Protein AF-A0A377G7Q2-F1 (afdb_monomer_lite)

Structure (mmCIF, N/CA/C/O backbone):
data_AF-A0A377G7Q2-F1
#
_entry.id   AF-A0A377G7Q2-F1
#
loop_
_atom_site.group_PDB
_atom_site.id
_atom_site.type_symbol
_atom_site.label_atom_id
_atom_site.label_alt_id
_atom_site.label_comp_id
_atom_site.label_asym_id
_atom_site.label_entity_id
_atom_site.label_seq_id
_atom_site.pdbx_PDB_ins_code
_atom_site.Cartn_x
_atom_site.Cartn_y
_atom_site.Cartn_z
_atom_site.occupancy
_atom_site.B_iso_or_equiv
_atom_site.auth_seq_id
_atom_site.auth_comp_id
_atom_site.auth_asym_id
_atom_site.auth_atom_id
_atom_site.pdbx_PDB_model_num
ATOM 1 N N . MET A 1 1 ? -7.266 4.140 -2.189 1.00 71.19 1 MET A N 1
ATOM 2 C CA . MET A 1 1 ? -6.128 3.669 -2.989 1.00 71.19 1 MET A CA 1
ATOM 3 C C . MET A 1 1 ? -4.996 4.645 -2.746 1.00 71.19 1 MET A C 1
ATOM 5 O O . MET A 1 1 ? -5.229 5.833 -2.943 1.00 71.19 1 MET A O 1
ATOM 9 N N . THR A 1 2 ? -3.873 4.194 -2.199 1.00 89.12 2 THR A N 1
ATOM 10 C CA . THR A 1 2 ? -2.750 5.077 -1.834 1.00 89.12 2 THR A CA 1
ATOM 11 C C . THR A 1 2 ? -1.844 5.342 -3.038 1.00 89.12 2 THR A C 1
ATOM 13 O O . THR A 1 2 ? -1.805 4.544 -3.978 1.00 89.12 2 THR A O 1
ATOM 16 N N . ARG A 1 3 ? -1.057 6.424 -3.016 1.00 93.50 3 ARG A N 1
ATOM 17 C CA . ARG A 1 3 ? -0.029 6.680 -4.051 1.00 93.50 3 ARG A CA 1
ATOM 18 C C . ARG A 1 3 ? 0.991 5.543 -4.170 1.00 93.50 3 ARG A C 1
ATOM 20 O O . ARG A 1 3 ? 1.483 5.281 -5.264 1.00 93.50 3 ARG A O 1
ATOM 27 N N . LEU A 1 4 ? 1.291 4.853 -3.066 1.00 95.56 4 LEU A N 1
ATOM 28 C CA . LEU A 1 4 ? 2.167 3.679 -3.066 1.00 95.56 4 LEU A CA 1
ATOM 29 C C . LEU A 1 4 ? 1.555 2.523 -3.868 1.00 95.56 4 LEU A C 1
ATOM 31 O O . LEU A 1 4 ? 2.227 1.943 -4.718 1.00 95.56 4 LEU A O 1
ATOM 35 N N . GLU A 1 5 ? 0.275 2.219 -3.640 1.00 94.81 5 GLU A N 1
ATOM 36 C CA . GLU A 1 5 ? -0.454 1.226 -4.436 1.00 94.81 5 GLU A CA 1
ATOM 37 C C . GLU A 1 5 ? -0.440 1.595 -5.920 1.00 94.81 5 GLU A C 1
ATOM 39 O O . GLU A 1 5 ? -0.176 0.746 -6.770 1.00 94.81 5 GLU A O 1
ATOM 44 N N . GLU A 1 6 ? -0.684 2.868 -6.244 1.00 95.25 6 GLU A N 1
ATOM 45 C CA . GLU A 1 6 ? -0.640 3.338 -7.627 1.00 95.25 6 GLU A CA 1
ATOM 46 C C . GLU A 1 6 ? 0.729 3.126 -8.275 1.00 95.25 6 GLU A C 1
ATOM 48 O O . GLU A 1 6 ? 0.767 2.622 -9.397 1.00 95.25 6 GLU A O 1
ATOM 53 N N . LEU A 1 7 ? 1.825 3.436 -7.573 1.00 97.19 7 LEU A N 1
ATOM 54 C CA . LEU A 1 7 ? 3.189 3.209 -8.054 1.00 97.19 7 LEU A CA 1
ATOM 55 C C . LEU A 1 7 ? 3.468 1.717 -8.296 1.00 97.19 7 LEU A C 1
ATOM 57 O O . LEU A 1 7 ? 3.998 1.359 -9.347 1.00 97.19 7 LEU A O 1
ATOM 61 N N . ILE A 1 8 ? 3.058 0.839 -7.374 1.00 97.69 8 ILE A N 1
ATOM 62 C CA . ILE A 1 8 ? 3.199 -0.621 -7.522 1.00 97.69 8 ILE A CA 1
ATOM 63 C C . ILE A 1 8 ? 2.466 -1.103 -8.778 1.00 97.69 8 ILE A C 1
ATOM 65 O O . ILE A 1 8 ? 3.040 -1.819 -9.603 1.00 97.69 8 ILE A O 1
ATOM 69 N N . TYR A 1 9 ? 1.211 -0.685 -8.963 1.00 97.62 9 TYR A N 1
ATOM 70 C CA . TYR A 1 9 ? 0.443 -1.069 -10.146 1.00 97.62 9 TYR A CA 1
ATOM 71 C C . TYR A 1 9 ? 1.028 -0.483 -11.429 1.00 97.62 9 TYR A C 1
ATOM 73 O O . TYR A 1 9 ? 1.026 -1.168 -12.448 1.00 97.62 9 TYR A O 1
ATOM 81 N N . SER A 1 10 ? 1.547 0.743 -11.397 1.00 97.38 10 SER A N 1
ATOM 82 C CA . SER A 1 10 ? 2.241 1.368 -12.524 1.00 97.38 10 SER A CA 1
ATOM 83 C C . SER A 1 10 ? 3.466 0.561 -12.957 1.00 97.38 10 SER A C 1
ATOM 85 O O . SER A 1 10 ? 3.588 0.221 -14.132 1.00 97.38 10 SER A O 1
ATOM 87 N N . LEU A 1 11 ? 4.326 0.157 -12.018 1.00 98.25 11 LEU A N 1
ATOM 88 C CA . LEU A 1 11 ? 5.500 -0.673 -12.312 1.00 98.25 11 LEU A CA 1
ATOM 89 C C . LEU A 1 11 ? 5.107 -2.057 -12.847 1.00 98.25 11 LEU A C 1
ATOM 91 O O . LEU A 1 11 ? 5.662 -2.522 -13.842 1.00 98.25 11 LEU A O 1
ATOM 95 N N . ALA A 1 12 ? 4.106 -2.701 -12.241 1.00 98.06 12 ALA A N 1
ATOM 96 C CA . ALA A 1 12 ? 3.597 -3.984 -12.724 1.00 98.06 12 ALA A CA 1
ATOM 97 C C . ALA A 1 12 ? 2.976 -3.867 -14.129 1.00 98.06 12 ALA A C 1
ATOM 99 O O . ALA A 1 12 ? 3.147 -4.758 -14.963 1.00 98.06 12 ALA A O 1
ATOM 100 N N . THR A 1 13 ? 2.321 -2.740 -14.429 1.00 97.88 13 THR A N 1
ATOM 101 C CA . THR A 1 13 ? 1.763 -2.448 -15.759 1.00 97.88 13 THR A CA 1
ATOM 102 C C . THR A 1 13 ? 2.861 -2.357 -16.816 1.00 97.88 13 THR A C 1
ATOM 104 O O . THR A 1 13 ? 2.652 -2.831 -17.931 1.00 97.88 13 THR A O 1
ATOM 107 N N . VAL A 1 14 ? 4.051 -1.842 -16.482 1.00 97.94 14 VAL A N 1
ATOM 108 C CA . VAL A 1 14 ? 5.202 -1.843 -17.404 1.00 97.94 14 VAL A CA 1
ATOM 109 C C . VAL A 1 14 ? 5.583 -3.269 -17.806 1.00 97.94 14 VAL A C 1
ATOM 111 O O . VAL A 1 14 ? 5.767 -3.524 -18.993 1.00 97.94 14 VAL A O 1
ATOM 114 N N . ILE A 1 15 ? 5.647 -4.213 -16.859 1.00 97.88 15 ILE A N 1
ATOM 115 C CA . ILE A 1 15 ? 5.960 -5.622 -17.159 1.00 97.88 15 ILE A CA 1
ATOM 116 C C . ILE A 1 15 ? 4.871 -6.242 -18.047 1.00 97.88 15 ILE A C 1
ATOM 118 O O . ILE A 1 15 ? 5.194 -6.868 -19.057 1.00 97.88 15 ILE A O 1
ATOM 122 N N . VAL A 1 16 ? 3.592 -6.028 -17.714 1.00 97.25 16 VAL A N 1
ATOM 123 C CA . VAL A 1 16 ? 2.443 -6.545 -18.483 1.00 97.25 16 VAL A CA 1
ATOM 124 C C . VAL A 1 16 ? 2.437 -6.002 -19.914 1.00 97.25 16 VAL A C 1
ATOM 126 O O . VAL A 1 16 ? 2.409 -6.774 -20.871 1.00 97.25 16 VAL A O 1
ATOM 129 N N . ARG A 1 17 ? 2.531 -4.678 -20.084 1.00 95.44 17 ARG A N 1
ATOM 130 C CA . ARG A 1 17 ? 2.536 -4.044 -21.410 1.00 95.44 17 ARG A CA 1
ATOM 131 C C . ARG A 1 17 ? 3.775 -4.416 -22.215 1.00 95.44 17 ARG A C 1
ATOM 133 O O . ARG A 1 17 ? 3.683 -4.578 -23.429 1.00 95.44 17 ARG A O 1
ATOM 140 N N . TYR A 1 18 ? 4.929 -4.563 -21.562 1.00 95.31 18 TYR A N 1
ATOM 141 C CA . TYR A 1 18 ? 6.133 -5.021 -22.244 1.00 95.31 18 TYR A CA 1
ATOM 142 C C . TYR A 1 18 ? 5.960 -6.452 -22.756 1.00 95.31 18 TYR A C 1
ATOM 144 O O . TYR A 1 18 ? 6.294 -6.707 -23.910 1.00 95.31 18 TYR A O 1
ATOM 152 N N . HIS A 1 19 ? 5.403 -7.350 -21.935 1.00 95.12 19 HIS A N 1
ATOM 153 C CA . HIS A 1 19 ? 5.083 -8.724 -22.322 1.00 95.12 19 HIS A CA 1
ATOM 154 C C . HIS A 1 19 ? 4.154 -8.776 -23.542 1.00 95.12 19 HIS A C 1
ATOM 156 O O . HIS A 1 19 ? 4.493 -9.422 -24.531 1.00 95.12 19 HIS A O 1
ATOM 162 N N . ASP A 1 20 ? 3.040 -8.042 -23.516 1.00 93.56 20 ASP A N 1
ATOM 163 C CA . ASP A 1 20 ? 2.040 -8.067 -24.596 1.00 93.56 20 ASP A CA 1
ATOM 164 C C . ASP A 1 20 ? 2.523 -7.401 -25.898 1.00 93.56 20 ASP A C 1
ATOM 166 O O . ASP A 1 20 ? 1.988 -7.667 -26.980 1.00 93.56 20 ASP A O 1
ATOM 170 N N . ALA A 1 21 ? 3.560 -6.561 -25.813 1.00 90.94 21 ALA A N 1
ATOM 171 C CA . ALA A 1 21 ? 4.243 -5.990 -26.969 1.00 90.94 21 ALA A CA 1
ATOM 172 C C . ALA A 1 21 ? 5.244 -6.959 -27.631 1.00 90.94 21 ALA A C 1
ATOM 174 O O . ALA A 1 21 ? 5.639 -6.724 -28.775 1.00 90.94 21 ALA A O 1
ATOM 175 N N . GLN A 1 22 ? 5.669 -8.026 -26.942 1.00 89.75 22 GLN A N 1
ATOM 176 C CA . GLN A 1 22 ? 6.534 -9.055 -27.524 1.00 89.75 22 GLN A CA 1
ATOM 177 C C . GLN A 1 22 ? 5.724 -10.096 -28.309 1.00 89.75 22 GLN A C 1
ATOM 179 O O . GLN A 1 22 ? 4.504 -10.211 -28.184 1.00 89.75 22 GLN A O 1
ATOM 184 N N . ARG A 1 23 ? 6.416 -10.893 -29.131 1.00 83.88 23 ARG A N 1
ATOM 185 C CA . ARG A 1 23 ? 5.825 -12.012 -29.884 1.00 83.88 23 ARG A CA 1
ATOM 186 C C . ARG A 1 23 ? 5.616 -13.238 -28.987 1.00 83.88 23 ARG A C 1
ATOM 188 O O . ARG A 1 23 ? 6.181 -14.296 -29.231 1.00 83.88 23 ARG A O 1
ATOM 195 N N . VAL A 1 24 ? 4.822 -13.079 -27.934 1.00 84.56 24 VAL A N 1
ATOM 196 C CA . VAL A 1 24 ? 4.477 -14.160 -27.002 1.00 84.56 24 VAL A CA 1
ATOM 197 C C . VAL A 1 24 ? 3.251 -14.944 -27.490 1.00 84.56 24 VAL A C 1
ATOM 199 O O . VAL A 1 24 ? 2.350 -14.344 -28.081 1.00 84.56 24 VAL A O 1
ATOM 202 N N . PRO A 1 25 ? 3.160 -16.266 -27.230 1.00 78.62 25 PRO A N 1
ATOM 203 C CA . PRO A 1 25 ? 2.061 -17.100 -27.731 1.00 78.62 25 PRO A CA 1
ATOM 204 C C . PRO A 1 25 ? 0.679 -16.692 -27.209 1.00 78.62 25 PRO A C 1
ATOM 206 O O . PRO A 1 25 ? -0.324 -16.881 -27.890 1.00 78.62 25 PRO A O 1
ATOM 209 N N . ARG A 1 26 ? 0.616 -16.152 -25.985 1.00 87.31 26 ARG A N 1
ATOM 210 C CA . ARG A 1 26 ? -0.630 -15.756 -25.326 1.00 87.31 26 ARG A CA 1
ATOM 211 C C . ARG A 1 26 ? -0.450 -14.416 -24.629 1.00 87.31 26 ARG A C 1
ATOM 213 O O . ARG A 1 26 ? 0.139 -14.357 -23.553 1.00 87.31 26 ARG A O 1
ATOM 220 N N . LYS A 1 27 ? -0.982 -13.358 -25.236 1.00 90.69 27 LYS A N 1
ATOM 221 C CA . LYS A 1 27 ? -1.063 -12.033 -24.613 1.00 90.69 27 LYS A CA 1
ATOM 222 C C . LYS A 1 27 ? -2.057 -12.044 -23.453 1.00 90.69 27 LYS A C 1
ATOM 224 O O . LYS A 1 27 ? -3.018 -12.817 -23.457 1.00 90.69 27 LYS A O 1
ATOM 229 N N . LEU A 1 28 ? -1.814 -11.198 -22.459 1.00 91.56 28 LEU A N 1
ATOM 230 C CA . LEU A 1 28 ? -2.742 -10.966 -21.351 1.00 91.56 28 LEU A CA 1
ATOM 231 C C . LEU A 1 28 ? -3.891 -10.068 -21.802 1.00 91.56 28 LEU A C 1
ATOM 233 O O . LEU A 1 28 ? -5.046 -10.335 -21.470 1.00 91.56 28 LEU A O 1
ATOM 237 N N . VAL A 1 29 ? -3.568 -9.034 -22.577 1.00 92.12 29 VAL A N 1
ATOM 238 C CA . VAL A 1 29 ? -4.525 -8.102 -23.157 1.00 92.12 29 VAL A CA 1
ATOM 239 C C . VAL A 1 29 ? -4.334 -8.065 -24.669 1.00 92.12 29 VAL A C 1
ATOM 241 O O . VAL A 1 29 ? -3.276 -7.691 -25.170 1.00 92.12 29 VAL A O 1
ATOM 244 N N . ASP A 1 30 ? -5.383 -8.443 -25.395 1.00 87.31 30 ASP A N 1
ATOM 245 C CA . ASP A 1 30 ? -5.452 -8.306 -26.848 1.00 87.31 30 ASP A CA 1
ATOM 246 C C . ASP A 1 30 ? -6.457 -7.199 -27.178 1.00 87.31 30 ASP A C 1
ATOM 248 O O . ASP A 1 30 ? -7.671 -7.405 -27.165 1.00 87.31 30 ASP A O 1
ATOM 252 N N . GLU A 1 31 ? -5.947 -5.978 -27.329 1.00 90.00 31 GLU A N 1
ATOM 253 C CA . GLU A 1 31 ? -6.739 -4.787 -27.626 1.00 90.00 31 GLU A CA 1
ATOM 254 C C . GLU A 1 31 ? -5.963 -3.863 -28.567 1.00 90.00 31 GLU A C 1
ATOM 256 O O . GLU A 1 31 ? -4.757 -3.666 -28.400 1.00 90.00 31 GLU A O 1
ATOM 261 N N . ASN A 1 32 ? -6.665 -3.286 -29.543 1.00 86.38 32 ASN A N 1
ATOM 262 C CA . ASN A 1 32 ? -6.064 -2.434 -30.570 1.00 86.38 32 ASN A CA 1
ATOM 263 C C . ASN A 1 32 ? -6.188 -0.941 -30.241 1.00 86.38 32 ASN A C 1
ATOM 265 O O . ASN A 1 32 ? -5.341 -0.154 -30.667 1.00 86.38 32 ASN A O 1
ATOM 269 N N . ASP A 1 33 ? -7.220 -0.537 -29.492 1.00 90.75 33 ASP A N 1
ATOM 270 C CA . ASP A 1 33 ? -7.360 0.850 -29.044 1.00 90.75 33 ASP A CA 1
ATOM 271 C C . ASP A 1 33 ? -6.322 1.154 -27.945 1.00 90.75 33 ASP A C 1
ATOM 273 O O . ASP A 1 33 ? -6.359 0.528 -26.882 1.00 90.75 33 ASP A O 1
ATOM 277 N N . PRO A 1 34 ? -5.408 2.126 -28.144 1.00 86.75 34 PRO A N 1
ATO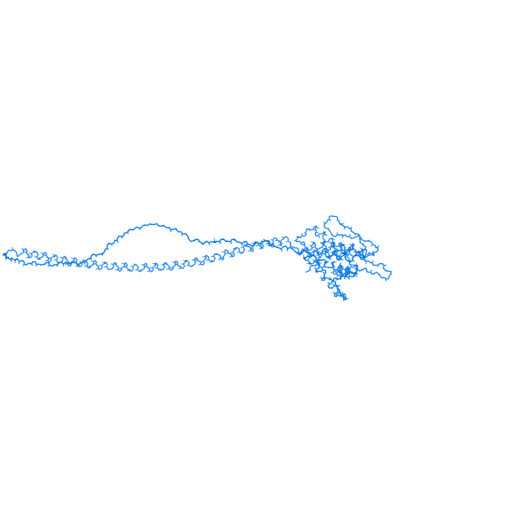M 278 C CA . PRO A 1 34 ? -4.355 2.436 -27.180 1.00 86.75 34 PRO A CA 1
ATOM 279 C C . PRO A 1 34 ? -4.887 2.894 -25.816 1.00 86.75 34 PRO A C 1
ATOM 281 O O . PRO A 1 34 ? -4.226 2.664 -24.801 1.00 86.75 34 PRO A O 1
ATOM 284 N N . THR A 1 35 ? -6.058 3.532 -25.762 1.00 88.88 35 THR A N 1
ATOM 285 C CA . THR A 1 35 ? -6.651 4.010 -24.504 1.00 88.88 35 THR A CA 1
ATOM 286 C C . THR A 1 35 ? -7.186 2.836 -23.695 1.00 88.88 35 THR A C 1
ATOM 288 O O . THR A 1 35 ? -6.837 2.670 -22.524 1.00 88.88 35 THR A O 1
ATOM 291 N N . VAL A 1 36 ? -7.964 1.972 -24.348 1.00 91.69 36 VAL A N 1
ATOM 292 C CA . VAL A 1 36 ? -8.552 0.776 -23.729 1.00 91.69 36 VAL A CA 1
ATOM 293 C C . VAL A 1 36 ? -7.461 -0.235 -23.370 1.00 91.69 36 VAL A C 1
ATOM 295 O O . VAL A 1 36 ? -7.512 -0.853 -22.308 1.00 91.69 36 VAL A O 1
ATOM 298 N N . LEU A 1 37 ? -6.425 -0.360 -24.204 1.00 90.62 37 LEU A N 1
ATOM 299 C CA . LEU A 1 37 ? -5.260 -1.198 -23.936 1.00 90.62 37 LEU A CA 1
ATOM 300 C C . LEU A 1 37 ? -4.558 -0.775 -22.641 1.00 90.62 37 LEU A C 1
ATOM 302 O O . LEU A 1 37 ? -4.235 -1.638 -21.822 1.00 90.62 37 LEU A O 1
ATOM 306 N N . LYS A 1 38 ? -4.336 0.531 -22.430 1.00 90.69 38 LYS A N 1
ATOM 307 C CA . LYS A 1 38 ? -3.727 1.055 -21.194 1.00 90.69 38 LYS A CA 1
ATOM 308 C C . LYS A 1 38 ? -4.564 0.692 -19.968 1.00 90.69 38 LYS A C 1
ATOM 310 O O . LYS A 1 38 ? -4.026 0.187 -18.983 1.00 90.69 38 LYS A O 1
ATOM 315 N N . GLU A 1 39 ? -5.876 0.893 -20.041 1.00 93.19 39 GLU A N 1
ATOM 316 C CA . GLU A 1 39 ? -6.791 0.587 -18.940 1.00 93.19 39 GLU A CA 1
ATOM 317 C C . GLU A 1 39 ? -6.824 -0.915 -18.616 1.00 93.19 39 GLU A C 1
ATOM 319 O O . GLU A 1 39 ? -6.531 -1.302 -17.483 1.00 93.19 39 GLU A O 1
ATOM 324 N N . LYS A 1 40 ? -7.042 -1.774 -19.620 1.00 95.38 40 LYS A N 1
ATOM 325 C CA . LYS A 1 40 ? -7.058 -3.239 -19.460 1.00 95.38 40 LYS A CA 1
ATOM 326 C C . LYS A 1 40 ? -5.717 -3.805 -18.987 1.00 95.38 40 LYS A C 1
ATOM 328 O O . LYS A 1 40 ? -5.687 -4.746 -18.189 1.00 95.38 40 LYS A O 1
ATOM 333 N N . SER A 1 41 ? -4.598 -3.238 -19.444 1.00 95.50 41 SER A N 1
ATOM 334 C CA . SER A 1 41 ? -3.259 -3.639 -18.981 1.00 95.50 41 SER A CA 1
ATOM 335 C C . SER A 1 41 ? -3.079 -3.327 -17.502 1.00 95.50 41 SER A C 1
ATOM 337 O O . SER A 1 41 ? -2.579 -4.160 -16.744 1.00 95.50 41 SER A O 1
ATOM 339 N N . ARG A 1 42 ? -3.553 -2.155 -17.068 1.00 95.12 42 ARG A N 1
ATOM 340 C CA . ARG A 1 42 ? -3.514 -1.752 -15.663 1.00 95.12 42 ARG A CA 1
ATOM 341 C C . ARG A 1 42 ? -4.437 -2.604 -14.800 1.00 95.12 42 ARG A C 1
ATOM 343 O O . ARG A 1 42 ? -4.048 -2.996 -13.704 1.00 95.12 42 ARG A O 1
ATOM 350 N N . GLU A 1 43 ? -5.635 -2.930 -15.275 1.00 96.00 43 GLU A N 1
ATOM 351 C CA . GLU A 1 43 ? -6.524 -3.875 -14.590 1.00 96.00 43 GLU A CA 1
ATOM 352 C C . GLU A 1 43 ? -5.886 -5.256 -14.445 1.00 96.00 43 GLU A C 1
ATOM 354 O O . GLU A 1 43 ? -5.965 -5.863 -13.379 1.00 96.00 43 GLU A O 1
ATOM 359 N N . SER A 1 44 ? -5.208 -5.734 -15.488 1.00 96.25 44 SER A N 1
ATOM 360 C CA . SER A 1 44 ? -4.480 -7.003 -15.451 1.00 96.25 44 SER A CA 1
ATOM 361 C C . SER A 1 44 ? -3.339 -6.963 -14.433 1.00 96.25 44 SER A C 1
ATOM 363 O O . SER A 1 44 ? -3.203 -7.886 -13.633 1.00 96.25 44 SER A O 1
ATOM 365 N N . ALA A 1 45 ? -2.579 -5.865 -14.378 1.00 96.75 45 ALA A N 1
ATOM 366 C CA . ALA A 1 45 ? -1.553 -5.658 -13.360 1.00 96.75 45 ALA A CA 1
ATOM 367 C C . ALA A 1 45 ? -2.140 -5.636 -11.938 1.00 96.75 45 ALA A C 1
ATOM 369 O O . ALA A 1 45 ? -1.604 -6.292 -11.047 1.00 96.75 45 ALA A O 1
ATOM 370 N N . LYS A 1 46 ? -3.276 -4.955 -11.721 1.00 96.50 46 LYS A N 1
ATOM 371 C CA . LYS A 1 46 ? -3.988 -4.972 -10.430 1.00 96.50 46 LYS A CA 1
ATOM 372 C C . LYS A 1 46 ? -4.399 -6.387 -10.036 1.00 96.50 46 LYS A C 1
ATOM 374 O O . LYS A 1 46 ? -4.117 -6.792 -8.913 1.00 96.50 46 LYS A O 1
ATOM 379 N N . LYS A 1 47 ? -5.001 -7.143 -10.962 1.00 96.12 47 LYS A N 1
ATOM 380 C CA . LYS A 1 47 ? -5.406 -8.540 -10.738 1.00 96.12 47 LYS A CA 1
ATOM 381 C C . LYS A 1 47 ? -4.219 -9.417 -10.352 1.00 96.12 47 LYS A C 1
ATOM 383 O O . LYS A 1 47 ? -4.360 -10.221 -9.446 1.00 96.12 47 LYS A O 1
ATOM 388 N N . ILE A 1 48 ? -3.059 -9.244 -10.992 1.00 96.50 48 ILE A N 1
ATOM 389 C CA . ILE A 1 48 ? -1.841 -9.998 -10.653 1.00 96.50 48 ILE A CA 1
ATOM 390 C C . ILE A 1 48 ? -1.351 -9.650 -9.242 1.00 96.50 48 ILE A C 1
ATOM 392 O O . ILE A 1 48 ? -1.082 -10.552 -8.459 1.00 96.50 48 ILE A O 1
ATOM 396 N N . ILE A 1 49 ? -1.256 -8.362 -8.902 1.00 96.62 49 ILE A N 1
ATOM 397 C CA . ILE A 1 49 ? -0.737 -7.910 -7.600 1.00 96.62 49 ILE A CA 1
ATOM 398 C C . ILE A 1 49 ? -1.686 -8.247 -6.436 1.00 96.62 49 ILE A C 1
ATOM 400 O O . ILE A 1 49 ? -1.226 -8.466 -5.319 1.00 96.62 49 ILE A O 1
ATOM 404 N N . GLN A 1 50 ? -3.000 -8.253 -6.673 1.00 93.94 50 GLN A N 1
ATOM 405 C CA . GLN A 1 50 ? -4.021 -8.539 -5.655 1.00 93.94 50 GLN A CA 1
ATOM 406 C C . GLN A 1 50 ? -4.370 -10.032 -5.539 1.00 93.94 50 GLN A C 1
ATOM 408 O O . GLN A 1 50 ? -5.170 -10.393 -4.679 1.00 93.94 50 GLN A O 1
ATOM 413 N N . ASN A 1 51 ? -3.817 -10.894 -6.399 1.00 92.25 51 ASN A N 1
ATOM 414 C CA . ASN A 1 51 ? -4.131 -12.319 -6.393 1.00 92.25 51 ASN A CA 1
ATOM 415 C C . ASN A 1 51 ? -3.640 -12.987 -5.096 1.00 92.25 51 ASN A C 1
ATOM 417 O O . ASN A 1 51 ? -2.481 -12.839 -4.715 1.00 92.25 51 ASN A O 1
ATOM 421 N N . THR A 1 52 ? -4.528 -13.729 -4.433 1.00 87.00 52 THR A N 1
ATOM 422 C CA . THR A 1 52 ? -4.237 -14.489 -3.208 1.00 87.00 52 THR A CA 1
ATOM 423 C C . THR A 1 52 ? -3.870 -15.951 -3.463 1.00 87.00 52 THR A C 1
ATOM 425 O O . THR A 1 52 ? -3.301 -16.588 -2.585 1.00 87.00 52 THR A O 1
ATOM 428 N N . GLU A 1 53 ? -4.212 -16.502 -4.630 1.00 85.94 53 GLU A N 1
ATOM 429 C CA . GLU A 1 53 ? -3.959 -17.904 -4.994 1.00 85.94 53 GLU A CA 1
ATOM 430 C C . GLU A 1 53 ? -2.543 -18.107 -5.540 1.00 85.94 53 GLU A C 1
ATOM 432 O O . GLU A 1 53 ? -1.868 -19.077 -5.202 1.00 85.94 53 GLU A O 1
ATOM 437 N N . VAL A 1 54 ? -2.088 -17.181 -6.386 1.00 86.69 54 VAL A N 1
ATOM 438 C CA . VAL A 1 54 ? -0.752 -17.208 -6.990 1.00 86.69 54 VAL A CA 1
ATOM 439 C C . VAL A 1 54 ? -0.003 -15.960 -6.565 1.00 86.69 54 VAL A C 1
ATOM 441 O O . VAL A 1 54 ? -0.4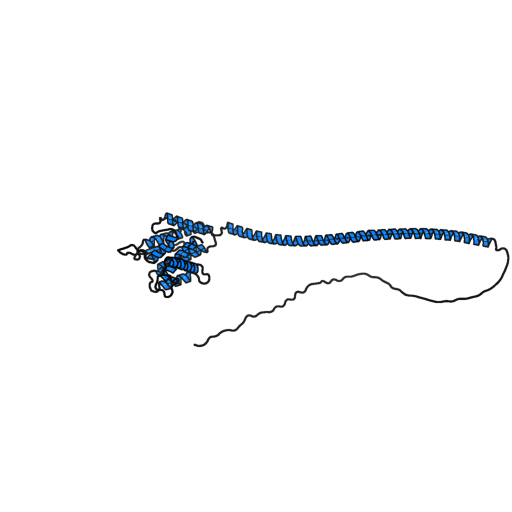58 -14.848 -6.834 1.00 86.69 54 VAL A O 1
ATOM 444 N N . ASN A 1 55 ? 1.171 -16.143 -5.957 1.00 92.06 55 ASN A N 1
ATOM 445 C CA . ASN A 1 55 ? 2.007 -15.015 -5.569 1.00 92.06 55 ASN A CA 1
ATOM 446 C C . ASN A 1 55 ? 2.376 -14.172 -6.798 1.00 92.06 55 ASN A C 1
ATOM 448 O O . ASN A 1 55 ? 2.792 -14.686 -7.846 1.00 92.06 55 ASN A O 1
ATOM 452 N N . PHE A 1 56 ? 2.226 -12.856 -6.662 1.00 95.56 56 PHE A N 1
ATOM 453 C CA . PHE A 1 56 ? 2.444 -11.917 -7.758 1.00 95.56 56 PHE A CA 1
ATOM 454 C C . PHE A 1 56 ? 3.873 -11.985 -8.317 1.00 95.56 56 PHE A C 1
ATOM 456 O O . PHE A 1 56 ? 4.071 -11.775 -9.512 1.00 95.56 56 PHE A O 1
ATOM 463 N N . ASP A 1 57 ? 4.867 -12.283 -7.477 1.00 95.88 57 ASP A N 1
ATOM 464 C CA . ASP A 1 57 ? 6.278 -12.347 -7.847 1.00 95.88 57 ASP A CA 1
ATOM 465 C C . ASP A 1 57 ? 6.548 -13.514 -8.803 1.00 95.88 57 ASP A C 1
ATOM 467 O O . ASP A 1 57 ? 7.189 -13.327 -9.840 1.00 95.88 57 ASP A O 1
ATOM 471 N N . ILE A 1 58 ? 5.976 -14.688 -8.513 1.00 96.38 58 ILE A N 1
ATOM 472 C CA . ILE A 1 58 ? 6.007 -15.866 -9.384 1.00 96.38 58 ILE A CA 1
ATOM 473 C C . ILE A 1 58 ? 5.352 -15.513 -10.715 1.00 96.38 58 ILE A C 1
ATOM 475 O O . ILE A 1 58 ? 5.961 -15.693 -11.772 1.00 96.38 58 ILE A O 1
ATOM 479 N N . ARG A 1 59 ? 4.146 -14.935 -10.672 1.00 96.56 59 ARG A N 1
ATOM 480 C CA . ARG A 1 59 ? 3.398 -14.628 -11.891 1.00 96.56 59 ARG A CA 1
ATOM 481 C C . ARG A 1 59 ? 4.116 -13.610 -12.775 1.00 96.56 59 ARG A C 1
ATOM 483 O O . ARG A 1 59 ? 4.214 -13.811 -13.981 1.00 96.56 59 ARG A O 1
ATOM 490 N N . LEU A 1 60 ? 4.638 -12.525 -12.207 1.00 97.44 60 LEU A N 1
ATOM 491 C CA . LEU A 1 60 ? 5.400 -11.530 -12.966 1.00 97.44 60 LEU A CA 1
ATOM 492 C C . LEU A 1 60 ? 6.714 -12.115 -13.498 1.00 97.44 60 LEU A C 1
ATOM 494 O O . LEU A 1 60 ? 7.087 -11.828 -14.634 1.00 97.44 60 LEU A O 1
ATOM 498 N N . LYS A 1 61 ? 7.390 -12.980 -12.734 1.00 97.19 61 LYS A N 1
ATOM 499 C CA . LYS A 1 61 ? 8.601 -13.677 -13.184 1.00 97.19 61 LYS A CA 1
ATOM 500 C C . LYS A 1 61 ? 8.334 -14.576 -14.391 1.00 97.19 61 LYS A C 1
ATOM 502 O O . LYS A 1 61 ? 9.135 -14.570 -15.323 1.00 97.19 61 LYS A O 1
ATOM 507 N N . GLU A 1 62 ? 7.217 -15.301 -14.412 1.00 95.62 62 GLU A N 1
ATOM 508 C CA . GLU A 1 62 ? 6.793 -16.089 -15.579 1.00 95.62 62 GLU A CA 1
ATOM 509 C C . GLU A 1 62 ? 6.612 -15.212 -16.820 1.00 95.62 62 GLU A C 1
ATOM 511 O O . GLU A 1 62 ? 7.112 -15.560 -17.888 1.00 95.62 62 GLU A O 1
ATOM 516 N N . LEU A 1 63 ? 5.952 -14.054 -16.679 1.00 95.94 63 LEU A N 1
ATOM 517 C CA . LEU A 1 63 ? 5.772 -13.114 -17.790 1.00 95.94 63 LEU A CA 1
ATOM 518 C C . LEU A 1 63 ? 7.112 -12.603 -18.315 1.00 95.94 63 LEU A C 1
ATOM 520 O O . LEU A 1 63 ? 7.313 -12.554 -19.525 1.00 95.94 63 LEU A O 1
ATOM 524 N N . ILE A 1 64 ? 8.041 -12.265 -17.417 1.00 96.50 64 ILE A N 1
ATOM 525 C CA . ILE A 1 64 ? 9.390 -11.825 -17.793 1.00 96.50 64 ILE A CA 1
ATOM 526 C C . ILE A 1 64 ? 10.116 -12.928 -18.561 1.00 96.50 64 ILE A C 1
ATOM 528 O O . ILE A 1 64 ? 10.713 -12.657 -19.600 1.00 96.50 64 ILE A O 1
ATOM 532 N N . VAL A 1 65 ? 10.070 -14.172 -18.077 1.00 95.12 65 VAL A N 1
ATOM 533 C CA . VAL A 1 65 ? 10.703 -15.311 -18.758 1.00 95.12 65 VAL A CA 1
ATOM 534 C C . VAL A 1 65 ? 10.084 -15.530 -20.137 1.00 95.12 65 VAL A C 1
ATOM 536 O O . VAL A 1 65 ? 10.823 -15.665 -21.108 1.00 95.12 65 VAL A O 1
ATOM 539 N N . ALA A 1 66 ? 8.754 -15.496 -20.245 1.00 93.44 66 ALA A N 1
ATOM 540 C CA . ALA A 1 66 ? 8.051 -15.687 -21.509 1.00 93.44 66 ALA A CA 1
ATOM 541 C C . ALA A 1 66 ? 8.382 -14.596 -22.540 1.00 93.44 66 ALA A C 1
ATOM 543 O O . ALA A 1 66 ? 8.640 -14.909 -23.699 1.00 93.44 66 ALA A O 1
ATOM 544 N N . CYS A 1 67 ? 8.422 -13.323 -22.135 1.00 92.88 67 CYS A N 1
ATOM 545 C CA . CYS A 1 67 ? 8.671 -12.218 -23.064 1.00 92.88 67 CYS A CA 1
ATOM 546 C C . CYS A 1 67 ? 10.156 -11.987 -23.385 1.00 92.88 67 CYS A C 1
ATOM 548 O O . CYS A 1 67 ? 10.464 -11.243 -24.311 1.00 92.88 67 CYS A O 1
ATOM 550 N N . THR A 1 68 ? 11.074 -12.630 -22.657 1.00 93.69 68 THR A N 1
ATOM 551 C CA . THR A 1 68 ? 12.528 -12.531 -22.891 1.00 93.69 68 THR A CA 1
ATOM 552 C C . THR A 1 68 ? 13.158 -13.832 -23.386 1.00 93.69 68 THR A C 1
ATOM 554 O O . THR A 1 68 ? 14.382 -13.913 -23.473 1.00 93.69 68 THR A O 1
ATOM 557 N N . ALA A 1 69 ? 12.346 -14.833 -23.746 1.00 89.19 69 ALA A N 1
ATOM 558 C CA . ALA A 1 69 ? 12.819 -16.127 -24.239 1.00 89.19 69 ALA A CA 1
ATOM 559 C C . ALA A 1 69 ? 13.718 -15.984 -25.482 1.00 89.19 69 ALA A C 1
ATOM 561 O O . ALA A 1 69 ? 14.810 -16.545 -25.513 1.00 89.19 69 ALA A O 1
ATOM 562 N N . ASP A 1 70 ? 13.296 -15.157 -26.443 1.00 85.06 70 ASP A N 1
ATOM 563 C CA . ASP A 1 70 ? 14.020 -14.922 -27.701 1.00 85.06 70 ASP A CA 1
ATOM 564 C C . ASP A 1 70 ? 14.879 -13.640 -27.683 1.00 85.06 70 ASP A C 1
ATOM 566 O O . ASP A 1 70 ? 15.608 -13.357 -28.634 1.00 85.06 70 ASP A O 1
ATOM 570 N N . TYR A 1 71 ? 14.791 -12.835 -26.615 1.00 82.19 71 TYR A N 1
ATOM 571 C CA . TYR A 1 71 ? 15.498 -11.556 -26.485 1.00 82.19 71 TYR A CA 1
ATOM 572 C C . TYR A 1 71 ? 15.860 -11.254 -25.023 1.00 82.19 71 TYR A C 1
ATOM 574 O O . TYR A 1 71 ? 15.064 -10.709 -24.253 1.00 82.19 71 TYR A O 1
ATOM 582 N N . ALA A 1 72 ? 17.088 -11.607 -24.634 1.00 87.56 72 ALA A N 1
ATOM 583 C CA . ALA A 1 72 ? 17.530 -11.573 -23.240 1.00 87.56 72 ALA A CA 1
ATOM 584 C C . ALA A 1 72 ? 17.946 -10.178 -22.729 1.00 87.56 72 ALA A C 1
ATOM 586 O O . ALA A 1 72 ? 17.927 -9.955 -21.518 1.00 87.56 72 ALA A O 1
ATOM 587 N N . ASP A 1 73 ? 18.281 -9.225 -23.606 1.00 86.88 73 ASP A N 1
ATOM 588 C CA . ASP A 1 73 ? 18.894 -7.939 -23.218 1.00 86.88 73 ASP A CA 1
ATOM 589 C C . ASP A 1 73 ? 18.039 -7.103 -22.253 1.00 86.88 73 ASP A C 1
ATOM 591 O O . ASP A 1 73 ? 18.560 -6.303 -21.476 1.00 86.88 73 ASP A O 1
ATOM 595 N N . ARG A 1 74 ? 16.709 -7.257 -22.293 1.00 92.06 74 ARG A N 1
ATOM 596 C CA . ARG A 1 74 ? 15.785 -6.518 -21.413 1.00 92.06 74 ARG A CA 1
ATOM 597 C C . ARG A 1 74 ? 15.390 -7.271 -20.152 1.00 92.06 74 ARG A C 1
ATOM 599 O O . ARG A 1 74 ? 14.793 -6.668 -19.261 1.00 92.06 74 ARG A O 1
ATOM 606 N N . LYS A 1 75 ? 15.805 -8.530 -20.007 1.00 95.12 75 LYS A N 1
ATOM 607 C CA . LYS A 1 75 ? 15.586 -9.312 -18.788 1.00 95.12 75 LYS A CA 1
ATOM 608 C C . LYS A 1 75 ? 16.169 -8.643 -17.534 1.00 95.12 75 LYS A C 1
ATOM 610 O O . LYS A 1 75 ? 15.441 -8.596 -16.548 1.00 95.12 75 LYS A O 1
ATOM 615 N N . PRO A 1 76 ? 17.392 -8.067 -17.528 1.00 96.06 76 PRO A N 1
ATOM 616 C CA . PRO A 1 76 ? 17.914 -7.369 -16.348 1.00 96.06 76 PRO A CA 1
ATOM 617 C C . PRO A 1 76 ? 17.034 -6.194 -15.910 1.00 96.06 76 PRO A C 1
ATOM 619 O O . PRO A 1 76 ? 16.741 -6.051 -14.728 1.00 96.06 76 PRO A O 1
ATOM 622 N N . PHE A 1 77 ? 16.546 -5.399 -16.867 1.00 96.94 77 PHE A N 1
ATOM 623 C CA . PHE A 1 77 ? 15.667 -4.261 -16.590 1.00 96.94 77 PHE A CA 1
ATOM 624 C C . PHE A 1 77 ? 14.311 -4.703 -16.022 1.00 96.94 77 PHE A C 1
ATOM 626 O O . PHE A 1 77 ? 13.825 -4.122 -15.059 1.00 96.94 77 PHE A O 1
ATOM 633 N N . LEU A 1 78 ? 13.698 -5.751 -16.577 1.00 97.50 78 LEU A N 1
ATOM 634 C CA . LEU A 1 78 ? 12.423 -6.249 -16.056 1.00 97.50 78 LEU A CA 1
ATOM 635 C C . LEU A 1 78 ? 12.577 -6.922 -14.684 1.00 97.50 78 LEU A C 1
ATOM 637 O O . LEU A 1 78 ? 11.714 -6.762 -13.826 1.00 97.50 78 LEU A O 1
ATOM 641 N N . SER A 1 79 ? 13.684 -7.632 -14.455 1.00 97.56 79 SER A N 1
ATOM 642 C CA . SER A 1 79 ? 14.016 -8.196 -13.141 1.00 97.56 79 SER A CA 1
ATOM 643 C C . SER A 1 79 ? 14.243 -7.107 -12.092 1.00 97.56 79 SER A C 1
ATOM 645 O O . SER A 1 79 ? 13.821 -7.279 -10.952 1.00 97.56 79 SER A O 1
ATOM 647 N N . PHE A 1 80 ? 14.850 -5.977 -12.475 1.00 97.94 80 PHE A N 1
ATOM 648 C CA . PHE A 1 80 ? 14.946 -4.793 -11.621 1.00 97.94 80 PHE A CA 1
ATOM 649 C C . PHE A 1 80 ? 13.557 -4.288 -11.221 1.00 97.94 80 PHE A C 1
ATOM 651 O O . PHE A 1 80 ? 13.278 -4.154 -10.036 1.00 97.94 80 PHE A O 1
ATOM 658 N N . LEU A 1 81 ? 12.643 -4.106 -12.182 1.00 98.25 81 LEU A N 1
ATOM 659 C CA . LEU A 1 81 ? 11.266 -3.700 -11.871 1.00 98.25 81 LEU A CA 1
ATOM 660 C C . LEU A 1 81 ? 10.568 -4.688 -10.930 1.00 98.25 81 LEU A C 1
ATOM 662 O O . LEU A 1 81 ? 9.881 -4.262 -10.008 1.00 98.25 81 LEU A O 1
ATOM 666 N N . LEU A 1 82 ? 10.751 -5.995 -11.135 1.00 98.25 82 LEU A N 1
ATOM 667 C CA . LEU A 1 82 ? 10.191 -7.018 -10.251 1.00 98.25 82 LEU A CA 1
ATOM 668 C C . LEU A 1 82 ? 10.743 -6.914 -8.821 1.00 98.25 82 LEU A C 1
ATOM 670 O O . LEU A 1 82 ? 9.976 -7.050 -7.865 1.00 98.25 82 LEU A O 1
ATOM 674 N N . HIS A 1 83 ? 12.045 -6.653 -8.669 1.00 97.75 83 HIS A N 1
ATOM 675 C CA . HIS A 1 83 ? 12.663 -6.415 -7.361 1.00 97.75 83 HIS A CA 1
ATOM 676 C C . HIS A 1 83 ? 12.028 -5.206 -6.670 1.00 97.75 83 HIS A C 1
ATOM 678 O O . HIS A 1 83 ? 11.576 -5.319 -5.533 1.00 97.75 83 HIS A O 1
ATOM 684 N N . GLU A 1 84 ? 11.905 -4.084 -7.378 1.00 98.06 84 GLU A N 1
ATOM 685 C CA . GLU A 1 84 ? 11.302 -2.859 -6.842 1.00 98.06 84 GLU A CA 1
ATOM 686 C C . GLU A 1 84 ? 9.822 -3.052 -6.482 1.00 98.06 84 GLU A C 1
ATOM 688 O O . GLU A 1 84 ? 9.389 -2.649 -5.406 1.00 98.06 84 GLU A O 1
ATOM 693 N N . ILE A 1 85 ? 9.044 -3.746 -7.319 1.00 98.25 85 ILE A N 1
ATOM 694 C CA . ILE A 1 85 ? 7.649 -4.109 -7.013 1.00 98.25 85 ILE A CA 1
ATOM 695 C C . ILE A 1 85 ? 7.582 -4.945 -5.734 1.00 98.25 85 ILE A C 1
ATOM 697 O O . ILE A 1 85 ? 6.753 -4.671 -4.870 1.00 98.25 85 ILE A O 1
ATOM 701 N N . THR A 1 86 ? 8.458 -5.942 -5.600 1.00 97.38 86 THR A N 1
ATOM 702 C CA . THR A 1 86 ? 8.513 -6.812 -4.418 1.00 97.38 86 THR A CA 1
ATOM 703 C C . THR A 1 86 ? 8.840 -6.012 -3.162 1.00 97.38 86 THR A C 1
ATOM 705 O O . THR A 1 86 ? 8.151 -6.141 -2.148 1.00 97.38 86 THR A O 1
ATOM 708 N N . PHE A 1 87 ? 9.841 -5.135 -3.243 1.00 96.94 87 PHE A N 1
ATOM 709 C CA . PHE A 1 87 ? 10.224 -4.252 -2.149 1.00 96.94 87 PHE A CA 1
ATOM 710 C C . PHE A 1 87 ? 9.065 -3.335 -1.723 1.00 96.94 87 PHE A C 1
ATOM 712 O O . PHE A 1 87 ? 8.720 -3.281 -0.540 1.00 96.94 87 PHE A O 1
ATOM 719 N N . LEU A 1 88 ? 8.429 -2.649 -2.678 1.00 97.25 88 LEU A N 1
ATOM 720 C CA . LEU A 1 88 ? 7.321 -1.727 -2.415 1.00 97.25 88 LEU A CA 1
ATOM 721 C C . LEU A 1 88 ? 6.080 -2.447 -1.887 1.00 97.25 88 LEU A C 1
ATOM 723 O O . LEU A 1 88 ? 5.397 -1.926 -1.010 1.00 97.25 88 LEU A O 1
ATOM 727 N N . LYS A 1 89 ? 5.797 -3.656 -2.379 1.00 95.75 89 LYS A N 1
ATOM 728 C CA . LYS A 1 89 ? 4.688 -4.475 -1.889 1.00 95.75 89 LYS A CA 1
ATOM 729 C C . LYS A 1 89 ? 4.911 -4.902 -0.438 1.00 95.75 89 LYS A C 1
ATOM 731 O O . LYS A 1 89 ? 3.988 -4.791 0.362 1.00 95.75 89 LYS A O 1
ATOM 736 N N . ALA A 1 90 ? 6.140 -5.262 -0.067 1.00 94.50 90 ALA A N 1
ATOM 737 C CA . ALA A 1 90 ? 6.495 -5.509 1.330 1.00 94.50 90 ALA A CA 1
ATOM 738 C C . ALA A 1 90 ? 6.321 -4.261 2.217 1.00 94.50 90 ALA A C 1
ATOM 740 O O . ALA A 1 90 ? 5.937 -4.391 3.378 1.00 94.50 90 ALA A O 1
ATOM 741 N N . GLN A 1 91 ? 6.556 -3.056 1.676 1.00 94.94 91 GLN A N 1
ATOM 742 C CA . GLN A 1 91 ? 6.250 -1.812 2.390 1.00 94.94 91 GLN A CA 1
ATOM 743 C C . GLN A 1 91 ? 4.746 -1.614 2.549 1.00 94.94 91 GLN A C 1
ATOM 745 O O . GLN A 1 91 ? 4.298 -1.334 3.653 1.00 94.94 91 GLN A O 1
ATOM 750 N N . LEU A 1 92 ? 3.972 -1.812 1.482 1.00 93.69 92 LEU A N 1
ATOM 751 C CA . LEU A 1 92 ? 2.517 -1.677 1.505 1.00 93.69 92 LEU A CA 1
ATOM 752 C C . LEU A 1 92 ? 1.851 -2.641 2.501 1.00 93.69 92 LEU A C 1
ATOM 754 O O . LEU A 1 92 ? 0.894 -2.271 3.174 1.00 93.69 92 LEU A O 1
ATOM 758 N N . ASP A 1 93 ? 2.358 -3.870 2.605 1.00 92.00 93 ASP A N 1
ATOM 759 C CA . ASP A 1 93 ? 1.816 -4.902 3.499 1.00 92.00 93 ASP A CA 1
ATOM 760 C C . ASP A 1 93 ? 2.324 -4.774 4.948 1.00 92.00 93 ASP A C 1
ATOM 762 O O . ASP A 1 93 ? 1.955 -5.565 5.828 1.00 92.00 93 ASP A O 1
ATOM 766 N N . ARG A 1 94 ? 3.169 -3.773 5.224 1.00 90.81 94 ARG A N 1
ATOM 767 C CA . ARG A 1 94 ? 3.705 -3.506 6.557 1.00 90.81 94 ARG A CA 1
ATOM 768 C C . ARG A 1 94 ? 2.564 -3.124 7.502 1.00 90.81 94 ARG A C 1
ATOM 770 O O . ARG A 1 94 ? 1.707 -2.309 7.193 1.00 90.81 94 ARG A O 1
ATOM 777 N N . LYS A 1 95 ? 2.575 -3.701 8.706 1.00 88.25 95 LYS A N 1
ATOM 778 C CA . LYS A 1 95 ? 1.574 -3.421 9.759 1.00 88.25 95 LYS A CA 1
ATOM 779 C C . LYS A 1 95 ? 2.108 -2.554 10.894 1.00 88.25 95 LYS A C 1
ATOM 781 O O . LYS A 1 95 ? 1.338 -2.082 11.722 1.00 88.25 95 LYS A O 1
ATOM 786 N N . VAL A 1 96 ? 3.424 -2.384 10.959 1.00 86.88 96 VAL A N 1
ATOM 787 C CA . VAL A 1 96 ? 4.114 -1.689 12.047 1.00 86.88 96 VAL A CA 1
ATOM 788 C C . VAL A 1 96 ? 4.595 -0.332 11.538 1.00 86.88 96 VAL A C 1
ATOM 790 O O . VAL A 1 96 ? 5.197 -0.295 10.465 1.00 86.88 96 VAL A O 1
ATOM 793 N N . PRO A 1 97 ? 4.394 0.770 12.281 1.00 89.06 97 PRO A N 1
ATOM 794 C CA . PRO A 1 97 ? 4.960 2.070 11.929 1.00 89.06 97 PRO A CA 1
ATOM 795 C C . PRO A 1 97 ? 6.477 2.022 11.693 1.00 89.06 97 PRO A C 1
ATOM 797 O O . PRO A 1 97 ? 7.182 1.163 12.232 1.00 89.06 97 PRO A O 1
ATOM 800 N N . TYR A 1 98 ? 6.979 2.944 10.877 1.00 90.19 98 TYR A N 1
ATOM 801 C CA . TYR A 1 98 ? 8.413 3.094 10.645 1.00 90.19 98 TYR A CA 1
ATOM 802 C C . TYR A 1 98 ? 9.103 3.705 11.867 1.00 90.19 98 TYR A C 1
ATOM 804 O O . TYR A 1 98 ? 8.540 4.561 12.553 1.00 90.19 98 TYR A O 1
ATOM 812 N N . SER A 1 99 ? 10.346 3.301 12.129 1.00 90.69 99 SER A N 1
ATOM 813 C CA . SER A 1 99 ? 11.249 4.148 12.907 1.00 90.69 99 SER A CA 1
ATOM 814 C C . SER A 1 99 ? 11.613 5.406 12.094 1.00 90.69 99 SER A C 1
ATOM 816 O O . SER A 1 99 ? 11.525 5.388 10.862 1.00 90.69 99 SER A O 1
ATOM 818 N N . PRO A 1 100 ? 12.056 6.504 12.734 1.00 90.31 100 PRO A N 1
ATOM 819 C CA . PRO A 1 100 ? 12.490 7.699 12.006 1.00 90.31 100 PRO A CA 1
ATOM 820 C C . PRO A 1 100 ? 13.606 7.420 10.986 1.00 90.31 100 PRO A C 1
ATOM 822 O O . PRO A 1 100 ? 13.631 8.016 9.910 1.00 90.31 100 PRO A O 1
ATOM 825 N N . GLU A 1 101 ? 14.506 6.490 11.311 1.00 92.25 101 GLU A N 1
ATOM 826 C CA . GLU A 1 101 ? 15.609 6.070 10.442 1.00 92.25 101 GLU A CA 1
ATOM 827 C C . GLU A 1 101 ? 15.100 5.242 9.257 1.00 92.25 101 GLU A C 1
ATOM 829 O O . GLU A 1 101 ? 15.423 5.553 8.109 1.00 92.25 101 GLU A O 1
ATOM 834 N N . GLU A 1 102 ? 14.233 4.253 9.507 1.00 92.88 102 GLU A N 1
ATOM 835 C CA . GLU A 1 102 ? 13.622 3.437 8.449 1.00 92.88 102 GLU A CA 1
ATOM 836 C C . GLU A 1 102 ? 12.790 4.291 7.488 1.00 92.88 102 GLU A C 1
ATOM 838 O O . GLU A 1 102 ? 12.848 4.093 6.278 1.00 92.88 102 GLU A O 1
ATOM 843 N N . LEU A 1 103 ? 12.038 5.269 8.005 1.00 93.25 103 LEU A N 1
ATOM 844 C CA . LEU A 1 103 ? 11.263 6.195 7.182 1.00 93.25 103 LEU A CA 1
ATOM 845 C C . LEU A 1 103 ? 12.177 7.068 6.314 1.00 93.25 103 LEU A C 1
ATOM 847 O O . LEU A 1 103 ? 11.869 7.331 5.150 1.00 93.25 103 LEU A O 1
ATOM 851 N N . GLY A 1 104 ? 13.306 7.511 6.873 1.00 94.56 104 GLY A N 1
ATOM 852 C CA . GLY A 1 104 ? 14.341 8.233 6.138 1.00 94.56 104 GLY A CA 1
ATOM 853 C C . GLY A 1 104 ? 14.898 7.408 4.978 1.00 94.56 104 GLY A C 1
ATOM 854 O O . GLY A 1 104 ? 14.945 7.902 3.850 1.00 94.56 104 GLY A O 1
ATOM 855 N N . LEU A 1 105 ? 15.248 6.144 5.234 1.00 94.31 105 LEU A N 1
ATOM 856 C CA . LEU A 1 105 ? 15.724 5.206 4.213 1.00 94.31 105 LEU A CA 1
ATOM 857 C C . LEU A 1 105 ? 14.653 4.916 3.160 1.00 94.31 105 LEU A C 1
ATOM 859 O O . LEU A 1 105 ? 14.939 4.963 1.966 1.00 94.31 105 LEU A O 1
ATOM 863 N N . TYR A 1 106 ? 13.409 4.702 3.587 1.00 95.44 106 TYR A N 1
ATOM 864 C CA . TYR A 1 106 ? 12.294 4.454 2.682 1.00 95.44 106 TYR A CA 1
ATOM 865 C C . TYR A 1 106 ? 12.086 5.624 1.713 1.00 95.44 106 TYR A C 1
ATOM 867 O O . TYR A 1 106 ? 12.018 5.430 0.499 1.00 95.44 106 TYR A O 1
ATOM 875 N N . ARG A 1 107 ? 12.096 6.863 2.221 1.00 96.62 107 ARG A N 1
ATOM 876 C CA . ARG A 1 107 ? 12.036 8.073 1.383 1.00 96.62 107 ARG A CA 1
ATOM 877 C C . ARG A 1 107 ? 13.195 8.129 0.392 1.00 96.62 107 ARG A C 1
ATOM 879 O O . ARG A 1 107 ? 12.976 8.426 -0.780 1.00 96.62 107 ARG A O 1
ATOM 886 N N . GLN A 1 108 ? 14.417 7.842 0.839 1.00 96.06 108 GLN A N 1
ATOM 887 C CA . GLN A 1 108 ? 15.597 7.845 -0.029 1.00 96.06 108 GLN A CA 1
ATOM 888 C C . GLN A 1 108 ? 15.502 6.805 -1.149 1.00 96.06 108 GLN A C 1
ATOM 890 O O . GLN A 1 108 ? 15.860 7.118 -2.281 1.00 96.06 108 GLN A O 1
ATOM 895 N N . GLN A 1 109 ? 14.974 5.615 -0.869 1.00 96.06 109 GLN A N 1
ATOM 896 C CA . GLN A 1 109 ? 14.784 4.564 -1.870 1.00 96.06 109 GLN A CA 1
ATOM 897 C C . GLN A 1 109 ? 13.771 4.972 -2.945 1.00 96.06 109 GLN A C 1
ATOM 899 O O . GLN A 1 109 ? 14.073 4.855 -4.129 1.00 96.06 109 GLN A O 1
ATOM 904 N N . ILE A 1 110 ? 12.619 5.549 -2.567 1.00 97.56 110 ILE A N 1
ATOM 905 C CA . ILE A 1 110 ? 11.645 6.064 -3.549 1.00 97.56 110 ILE A CA 1
ATOM 906 C C . ILE A 1 110 ? 12.265 7.170 -4.416 1.00 97.56 110 ILE A C 1
ATOM 908 O O . ILE A 1 110 ? 12.076 7.190 -5.633 1.00 97.56 110 ILE A O 1
ATOM 912 N N . ILE A 1 111 ? 13.030 8.085 -3.807 1.00 97.56 111 ILE A N 1
ATOM 913 C CA . ILE A 1 111 ? 13.740 9.147 -4.537 1.00 97.56 111 ILE A CA 1
ATOM 914 C C . ILE A 1 111 ? 14.727 8.540 -5.532 1.00 97.56 111 ILE A C 1
ATOM 916 O O . ILE A 1 111 ? 14.745 8.942 -6.696 1.00 97.56 111 ILE A O 1
ATOM 920 N N . GLN A 1 112 ? 15.537 7.583 -5.079 1.00 97.06 112 GLN A N 1
ATOM 921 C CA . GLN A 1 112 ? 16.557 6.950 -5.903 1.00 97.06 112 GLN A CA 1
ATOM 922 C C . GLN A 1 112 ? 15.932 6.185 -7.068 1.00 97.06 112 GLN A C 1
ATOM 924 O O . GLN A 1 112 ? 16.384 6.359 -8.192 1.00 97.06 112 GLN A O 1
ATOM 929 N N . LEU A 1 113 ? 14.850 5.439 -6.837 1.00 97.81 113 LEU A N 1
ATOM 930 C CA . LEU A 1 113 ? 14.110 4.729 -7.881 1.00 97.81 113 LEU A CA 1
ATOM 931 C C . LEU A 1 113 ? 13.645 5.677 -9.000 1.00 97.81 113 LEU A C 1
ATOM 933 O O . LEU A 1 113 ? 13.862 5.423 -10.186 1.00 97.81 113 LEU A O 1
ATOM 937 N N . LEU A 1 114 ? 13.032 6.805 -8.632 1.00 97.75 114 LEU A N 1
ATOM 938 C CA . LEU A 1 114 ? 12.526 7.787 -9.596 1.00 97.75 114 LEU A CA 1
ATOM 939 C C . LEU A 1 114 ? 13.658 8.537 -10.318 1.00 97.75 114 LEU A C 1
ATOM 941 O O . LEU A 1 114 ? 13.546 8.817 -11.516 1.00 97.75 114 LEU A O 1
ATOM 945 N N . LEU A 1 115 ? 14.760 8.835 -9.621 1.00 97.06 115 LEU A N 1
ATOM 946 C CA . LEU A 1 115 ? 15.967 9.394 -10.233 1.00 97.06 115 LEU A CA 1
ATOM 947 C C . LEU A 1 115 ? 16.611 8.404 -11.206 1.00 97.06 115 LEU A C 1
ATOM 949 O O . LEU A 1 115 ? 16.985 8.802 -12.308 1.00 97.06 115 LEU A O 1
ATOM 953 N N . ASP A 1 116 ? 16.695 7.128 -10.841 1.00 97.38 116 ASP A N 1
ATOM 954 C CA . ASP A 1 116 ? 17.257 6.072 -11.679 1.00 97.38 116 ASP A CA 1
ATOM 955 C C . ASP A 1 116 ? 16.449 5.922 -12.972 1.00 97.38 116 ASP A C 1
ATOM 957 O O . ASP A 1 116 ? 17.037 5.874 -14.053 1.00 97.38 116 ASP A O 1
ATOM 961 N N . PHE A 1 117 ? 15.114 5.982 -12.911 1.00 97.56 117 PHE A N 1
ATOM 962 C CA . PHE A 1 117 ? 14.283 6.034 -14.119 1.00 97.56 117 PHE A CA 1
ATOM 963 C C . PHE A 1 117 ? 14.552 7.271 -14.979 1.00 97.56 117 PHE A C 1
ATOM 965 O O . PHE A 1 117 ? 14.712 7.145 -16.197 1.00 97.56 117 PHE A O 1
ATOM 972 N N . GLN A 1 118 ? 14.657 8.462 -14.381 1.00 95.94 118 GLN A N 1
ATOM 973 C CA . GLN A 1 118 ? 15.012 9.665 -15.138 1.00 95.94 118 GLN A CA 1
ATOM 974 C C . GLN A 1 118 ? 16.388 9.555 -15.806 1.00 95.94 118 GLN A C 1
ATOM 976 O O . GLN A 1 118 ? 16.556 10.036 -16.928 1.00 95.94 118 GLN A O 1
ATOM 981 N N . GLN A 1 119 ? 17.377 8.966 -15.132 1.00 96.00 119 GLN A N 1
ATOM 982 C CA . GLN A 1 119 ? 18.726 8.814 -15.675 1.00 96.00 119 GLN A CA 1
ATOM 983 C C . GLN A 1 119 ? 18.777 7.753 -16.769 1.00 96.00 119 GLN A C 1
ATOM 985 O O . GLN A 1 119 ? 19.342 8.007 -17.831 1.00 96.00 119 GLN A O 1
ATOM 990 N N . LEU A 1 120 ? 18.107 6.615 -16.585 1.00 96.19 120 LEU A N 1
ATOM 991 C CA . LEU A 1 120 ? 17.975 5.591 -17.621 1.00 96.19 120 LEU A CA 1
ATOM 992 C C . LEU A 1 120 ? 17.363 6.150 -18.914 1.00 96.19 120 LEU A C 1
ATOM 994 O O . LEU A 1 120 ? 17.803 5.785 -20.003 1.00 96.19 120 LEU A O 1
ATOM 998 N N . LEU A 1 121 ? 16.407 7.078 -18.812 1.00 95.25 121 LEU A N 1
ATOM 999 C CA . LEU A 1 121 ? 15.819 7.777 -19.962 1.00 95.25 121 LEU A CA 1
ATOM 1000 C C . LEU A 1 121 ? 16.770 8.789 -20.623 1.00 95.25 121 LEU A C 1
ATOM 1002 O O . LEU A 1 121 ? 16.560 9.154 -21.774 1.00 95.25 121 LEU A O 1
ATOM 1006 N N . LYS A 1 122 ? 17.825 9.243 -19.942 1.00 93.50 122 LYS A N 1
ATOM 1007 C CA . LYS A 1 122 ? 18.849 10.148 -20.504 1.00 93.50 122 LYS A CA 1
ATOM 1008 C C . LYS A 1 122 ? 20.037 9.394 -21.106 1.00 93.50 122 LYS A C 1
ATOM 1010 O O . LYS A 1 122 ? 20.829 9.974 -21.848 1.00 93.50 122 LYS A O 1
ATOM 1015 N N . VAL A 1 123 ? 20.175 8.110 -20.786 1.00 93.88 123 VAL A N 1
ATOM 1016 C CA . VAL A 1 123 ? 21.272 7.256 -21.241 1.00 93.88 123 VAL A CA 1
ATOM 1017 C C . VAL A 1 123 ? 20.843 6.471 -22.483 1.00 93.88 123 VAL A C 1
ATOM 1019 O O . VAL A 1 123 ? 19.732 5.947 -22.570 1.00 93.88 123 VAL A O 1
ATOM 1022 N N . SER A 1 124 ? 21.742 6.394 -23.464 1.00 92.06 124 SER A N 1
ATOM 1023 C CA . SER A 1 124 ? 21.550 5.580 -24.668 1.00 92.06 124 SER A CA 1
ATOM 1024 C C . SER A 1 124 ? 21.424 4.091 -24.343 1.00 92.06 124 SER A C 1
ATOM 1026 O O . SER A 1 124 ? 22.117 3.600 -23.458 1.00 92.06 124 SER A O 1
ATOM 1028 N N . LYS A 1 125 ? 20.628 3.351 -25.120 1.00 90.69 125 LYS A N 1
ATOM 1029 C CA . LYS A 1 125 ? 20.495 1.887 -25.043 1.00 90.69 125 LYS A CA 1
ATOM 1030 C C . LYS A 1 125 ? 21.806 1.109 -25.198 1.00 90.69 125 LYS A C 1
ATOM 1032 O O . LYS A 1 125 ? 21.886 -0.020 -24.724 1.00 90.69 125 LYS A O 1
ATOM 1037 N N . ASP A 1 126 ? 22.811 1.708 -25.834 1.00 88.88 126 ASP A N 1
ATOM 1038 C CA . ASP A 1 126 ? 24.128 1.091 -26.045 1.00 88.88 126 ASP A CA 1
ATOM 1039 C C . ASP A 1 126 ? 25.103 1.423 -24.899 1.00 88.88 126 ASP A C 1
ATOM 1041 O O . ASP A 1 126 ? 26.249 0.979 -24.889 1.00 88.88 126 ASP A O 1
ATOM 1045 N N . LYS A 1 127 ? 24.664 2.243 -23.936 1.00 93.19 127 LYS A N 1
ATOM 1046 C CA . LYS A 1 127 ? 25.417 2.621 -22.742 1.00 93.19 127 LYS A CA 1
ATOM 1047 C C . LYS A 1 127 ? 24.749 2.052 -21.501 1.00 93.19 127 LYS A C 1
ATOM 1049 O O . LYS A 1 127 ? 23.531 1.901 -21.434 1.00 93.19 127 LYS A O 1
ATOM 1054 N N . VAL A 1 128 ? 25.572 1.787 -20.501 1.00 94.75 128 VAL A N 1
ATOM 1055 C CA . VAL A 1 128 ? 25.148 1.238 -19.219 1.00 94.75 128 VAL A CA 1
ATOM 1056 C C . VAL A 1 128 ? 25.068 2.354 -18.180 1.00 94.75 128 VAL A C 1
ATOM 1058 O O . VAL A 1 128 ? 25.905 3.258 -18.150 1.00 94.75 128 VAL A O 1
ATOM 1061 N N . PHE A 1 129 ? 24.058 2.281 -17.322 1.00 96.62 129 PHE A N 1
ATOM 1062 C CA . PHE A 1 129 ? 23.879 3.111 -16.141 1.00 96.62 129 PHE A CA 1
ATOM 1063 C C . PHE A 1 129 ? 23.733 2.216 -14.907 1.00 96.62 129 PHE A C 1
ATOM 1065 O O . PHE A 1 129 ? 23.154 1.132 -14.983 1.00 96.62 129 PHE A O 1
ATOM 1072 N N . LYS A 1 130 ? 24.270 2.661 -13.769 1.00 97.19 130 LYS A N 1
ATOM 1073 C CA . LYS A 1 130 ? 24.182 1.927 -12.503 1.00 97.19 130 LYS A CA 1
ATOM 1074 C C . LYS A 1 130 ? 22.941 2.370 -11.744 1.00 97.19 130 LYS A C 1
ATOM 1076 O O . LYS A 1 130 ? 22.904 3.509 -11.291 1.00 97.19 130 LYS A O 1
ATOM 1081 N N . VAL A 1 131 ? 21.979 1.469 -11.591 1.00 96.62 131 VAL A N 1
ATOM 1082 C CA . VAL A 1 131 ? 20.800 1.682 -10.743 1.00 96.62 131 VAL A CA 1
ATOM 1083 C C . VAL A 1 131 ? 20.991 1.024 -9.385 1.00 96.62 131 VAL A C 1
ATOM 1085 O O . VAL A 1 131 ? 21.826 0.127 -9.228 1.00 96.62 131 VAL A O 1
ATOM 1088 N N . THR A 1 132 ? 20.215 1.467 -8.406 1.00 95.50 132 THR A N 1
ATOM 1089 C CA . THR A 1 132 ? 20.264 0.962 -7.034 1.00 95.50 132 THR A CA 1
ATOM 1090 C C . THR A 1 132 ? 18.998 0.177 -6.719 1.00 95.50 132 THR A C 1
ATOM 1092 O O . THR A 1 132 ? 17.902 0.703 -6.865 1.00 95.50 132 THR A O 1
ATOM 1095 N N . HIS A 1 133 ? 19.148 -1.068 -6.268 1.00 93.50 133 HIS A N 1
ATOM 1096 C CA . HIS A 1 133 ? 18.039 -1.844 -5.721 1.00 93.50 133 HIS A CA 1
ATOM 1097 C C . HIS A 1 133 ? 17.594 -1.260 -4.381 1.00 93.50 133 HIS A C 1
ATOM 1099 O O . HIS A 1 133 ? 18.421 -1.036 -3.489 1.00 93.50 133 HIS A O 1
ATOM 1105 N N . SER A 1 134 ? 16.288 -1.105 -4.200 1.00 93.50 134 SER A N 1
ATOM 1106 C CA . SER A 1 134 ? 15.722 -0.749 -2.903 1.00 93.50 134 SER A CA 1
ATOM 1107 C C . SER A 1 134 ? 15.901 -1.892 -1.901 1.00 93.50 134 SER A C 1
ATOM 1109 O O . SER A 1 134 ? 15.554 -3.046 -2.172 1.00 93.50 134 SER A O 1
ATOM 1111 N N . SER A 1 135 ? 16.478 -1.575 -0.743 1.00 91.88 135 SER A N 1
ATOM 1112 C CA . SER A 1 135 ? 16.716 -2.507 0.361 1.00 91.88 135 SER A CA 1
ATOM 1113 C C . SER A 1 135 ? 17.027 -1.752 1.653 1.00 91.88 135 SER A C 1
ATOM 1115 O O . SER A 1 135 ? 17.743 -0.752 1.618 1.00 91.88 135 SER A O 1
ATOM 1117 N N . PHE A 1 136 ? 16.535 -2.242 2.795 1.00 86.44 136 PHE A N 1
ATOM 1118 C CA . PHE A 1 136 ? 16.920 -1.737 4.123 1.00 86.44 136 PHE A CA 1
ATOM 1119 C C . PHE A 1 136 ? 18.266 -2.289 4.624 1.00 86.44 136 PHE A C 1
ATOM 1121 O O . PHE A 1 136 ? 18.623 -2.071 5.776 1.00 86.44 136 PHE A O 1
ATOM 1128 N N . THR A 1 137 ? 19.004 -3.025 3.792 1.00 83.38 137 THR A N 1
ATOM 1129 C CA . THR A 1 137 ? 20.363 -3.477 4.116 1.00 83.38 137 THR A CA 1
ATOM 1130 C C . THR A 1 137 ? 21.355 -2.319 4.065 1.00 83.38 137 THR A C 1
ATOM 1132 O O . THR A 1 137 ? 21.247 -1.457 3.195 1.00 83.38 137 THR A O 1
ATOM 1135 N N . ASP A 1 138 ? 22.361 -2.352 4.941 1.00 70.62 138 ASP A N 1
ATOM 1136 C CA . ASP A 1 138 ? 23.380 -1.296 5.060 1.00 70.62 138 ASP A CA 1
ATOM 1137 C C . ASP A 1 138 ? 24.163 -1.051 3.759 1.00 70.62 138 ASP A C 1
ATOM 1139 O O . ASP A 1 138 ? 24.602 0.068 3.489 1.00 70.62 138 ASP A O 1
ATOM 1143 N N . GLU A 1 139 ? 24.307 -2.081 2.919 1.00 79.69 139 GLU A N 1
ATOM 1144 C CA . GLU A 1 139 ? 24.947 -1.965 1.612 1.00 79.69 139 GLU A CA 1
ATOM 1145 C C . GLU A 1 139 ? 23.905 -1.960 0.479 1.00 79.69 139 GLU A C 1
ATOM 1147 O O . GLU A 1 139 ? 23.220 -2.967 0.259 1.00 79.69 139 GLU A O 1
ATOM 1152 N N . PRO A 1 140 ? 23.769 -0.846 -0.268 1.00 80.31 140 PRO A N 1
ATOM 1153 C CA . PRO A 1 140 ? 22.863 -0.776 -1.403 1.00 80.31 140 PRO A CA 1
ATOM 1154 C C . PRO A 1 140 ? 23.421 -1.588 -2.575 1.00 80.31 140 PRO A C 1
ATOM 1156 O O . PRO A 1 140 ? 24.480 -1.273 -3.128 1.00 80.31 140 PRO A O 1
ATOM 1159 N N . LEU A 1 141 ? 22.681 -2.614 -2.997 1.00 91.06 141 LEU A N 1
ATOM 1160 C CA . LEU A 1 141 ? 23.036 -3.405 -4.170 1.00 91.06 141 LEU A CA 1
ATOM 1161 C C . LEU A 1 141 ? 22.849 -2.559 -5.434 1.00 91.06 141 LEU A C 1
ATOM 1163 O O . LEU A 1 141 ? 21.752 -2.084 -5.726 1.00 91.06 141 LEU A O 1
ATOM 1167 N N . ARG A 1 142 ? 23.924 -2.386 -6.205 1.00 93.19 142 ARG A N 1
ATOM 1168 C CA . ARG A 1 142 ? 23.889 -1.672 -7.485 1.00 93.19 142 ARG A CA 1
ATOM 1169 C C . ARG A 1 142 ? 24.016 -2.643 -8.640 1.00 93.19 142 ARG A C 1
ATOM 1171 O O . ARG A 1 142 ? 24.895 -3.502 -8.626 1.00 93.19 142 ARG A O 1
ATOM 1178 N N . ILE A 1 143 ? 23.182 -2.459 -9.654 1.00 94.75 143 ILE A N 1
ATOM 1179 C CA . ILE A 1 143 ? 23.214 -3.260 -10.876 1.00 94.75 143 ILE A CA 1
ATOM 1180 C C . ILE A 1 143 ? 23.366 -2.366 -12.101 1.00 94.75 143 ILE A C 1
ATOM 1182 O O . ILE A 1 143 ? 23.011 -1.187 -12.102 1.00 94.75 143 ILE A O 1
ATOM 1186 N N . GLU A 1 144 ? 23.917 -2.944 -13.155 1.00 96.06 144 GLU A N 1
ATOM 1187 C CA . GLU A 1 144 ? 24.168 -2.275 -14.421 1.00 96.06 144 GLU A CA 1
ATOM 1188 C C . GLU A 1 144 ? 23.026 -2.552 -15.400 1.00 96.06 144 GLU A C 1
ATOM 1190 O O . GLU A 1 144 ? 22.719 -3.705 -15.701 1.00 96.06 144 GLU A O 1
ATOM 1195 N N . LEU A 1 145 ? 22.385 -1.488 -15.888 1.00 96.44 145 LEU A N 1
ATOM 1196 C CA . LEU A 1 145 ? 21.285 -1.557 -16.845 1.00 96.44 145 LEU A CA 1
ATOM 1197 C C . LEU A 1 145 ? 21.584 -0.714 -18.081 1.00 96.44 145 LEU A C 1
ATOM 1199 O O . LEU A 1 145 ? 22.065 0.416 -17.986 1.00 96.44 145 LEU A O 1
ATOM 1203 N N . ASN A 1 146 ? 21.241 -1.241 -19.253 1.00 94.81 146 ASN A N 1
ATOM 1204 C CA . ASN A 1 146 ? 21.301 -0.486 -20.498 1.00 94.81 146 ASN A CA 1
ATOM 1205 C C . ASN A 1 146 ? 20.290 0.664 -20.479 1.00 94.81 146 ASN A C 1
ATOM 1207 O O . ASN A 1 146 ? 19.143 0.485 -20.056 1.00 94.81 146 ASN A O 1
ATOM 1211 N N . GLY A 1 147 ? 20.683 1.810 -21.031 1.00 94.88 147 GLY A N 1
ATOM 1212 C CA . GLY A 1 147 ? 19.812 2.969 -21.162 1.00 94.88 147 GLY A CA 1
ATOM 1213 C C . GLY A 1 147 ? 18.549 2.715 -21.996 1.00 94.88 147 GLY A C 1
ATOM 1214 O O . GLY A 1 147 ? 18.335 1.657 -22.612 1.00 94.88 147 GLY A O 1
ATOM 1215 N N . LEU A 1 148 ? 17.672 3.714 -21.997 1.00 94.88 148 LEU A N 1
ATOM 1216 C CA . LEU A 1 148 ? 16.344 3.637 -22.606 1.00 94.88 148 LEU A CA 1
ATOM 1217 C C . LEU A 1 148 ? 16.171 4.579 -23.805 1.00 94.88 148 LEU A C 1
ATOM 1219 O O . LEU A 1 148 ? 15.155 4.488 -24.498 1.00 94.88 148 LEU A O 1
ATOM 1223 N N . MET A 1 149 ? 17.155 5.437 -24.082 1.00 92.44 149 MET A N 1
ATOM 1224 C CA . MET A 1 149 ? 17.163 6.336 -25.237 1.00 92.44 149 MET A CA 1
ATOM 1225 C C . MET A 1 149 ? 17.713 5.625 -26.483 1.00 92.44 149 MET A C 1
ATOM 1227 O O . MET A 1 149 ? 18.764 4.984 -26.436 1.00 92.44 149 MET A O 1
ATOM 1231 N N . ASN A 1 150 ? 17.026 5.734 -27.618 1.00 89.25 150 ASN A N 1
ATOM 1232 C CA . ASN A 1 150 ? 17.543 5.258 -28.897 1.00 89.25 150 ASN A CA 1
ATOM 1233 C C . ASN A 1 150 ? 18.481 6.311 -29.496 1.00 89.25 150 ASN A C 1
ATOM 1235 O O . ASN A 1 150 ? 18.089 7.456 -29.696 1.00 89.25 150 ASN A O 1
ATOM 1239 N N . ASN A 1 151 ? 19.687 5.898 -29.880 1.00 72.19 151 ASN A N 1
ATOM 1240 C CA . ASN A 1 151 ? 20.625 6.732 -30.635 1.00 72.19 151 ASN A CA 1
ATOM 1241 C C . ASN A 1 151 ? 20.321 6.721 -32.148 1.00 72.19 151 ASN A C 1
ATOM 1243 O O . ASN A 1 151 ? 21.202 6.420 -32.953 1.00 72.19 151 ASN A O 1
ATOM 1247 N N . SER A 1 152 ? 19.076 6.979 -32.562 1.00 64.81 152 SER A N 1
ATOM 1248 C CA . SER A 1 152 ? 18.791 7.124 -33.997 1.00 64.81 152 SER A CA 1
ATOM 1249 C C . SER A 1 152 ? 19.179 8.524 -34.471 1.00 64.81 152 SER A C 1
ATOM 1251 O O . SER A 1 152 ? 18.854 9.512 -33.820 1.00 64.81 152 SER A O 1
ATOM 1253 N N . TRP A 1 153 ? 19.849 8.611 -35.623 1.00 53.69 153 TRP A N 1
ATOM 1254 C CA . TRP A 1 153 ? 20.398 9.851 -36.193 1.00 53.69 153 TRP A CA 1
ATOM 1255 C C . TRP A 1 153 ? 19.342 10.941 -36.463 1.00 53.69 153 TRP A C 1
ATOM 1257 O O . TRP A 1 153 ? 19.687 12.113 -36.577 1.00 53.69 153 TRP A O 1
ATOM 1267 N N . PHE A 1 154 ? 18.062 10.564 -36.569 1.00 51.59 154 PHE A N 1
ATOM 1268 C CA . PHE A 1 154 ? 16.984 11.457 -37.006 1.00 51.59 154 PHE A CA 1
ATOM 1269 C C . PHE A 1 154 ? 15.976 11.843 -35.917 1.00 51.59 154 PHE A C 1
ATOM 1271 O O . PHE A 1 154 ? 15.272 12.831 -36.095 1.00 51.59 154 PHE A O 1
ATOM 1278 N N . GLU A 1 155 ? 15.924 11.139 -34.781 1.00 56.97 155 GLU A N 1
ATOM 1279 C CA . GLU A 1 155 ? 15.062 11.524 -33.660 1.00 56.97 155 GLU A CA 1
ATOM 1280 C C . GLU A 1 155 ? 15.504 10.813 -32.374 1.00 56.97 155 GLU A C 1
ATOM 1282 O O . GLU A 1 155 ? 15.654 9.585 -32.354 1.00 56.97 155 GLU A O 1
ATOM 1287 N N . ASN A 1 156 ? 15.687 11.579 -31.291 1.00 62.53 156 ASN A N 1
ATOM 1288 C CA . ASN A 1 156 ? 15.900 11.052 -29.940 1.00 62.53 156 ASN A CA 1
ATOM 1289 C C . ASN A 1 156 ? 14.597 10.405 -29.442 1.00 62.53 156 ASN A C 1
ATOM 1291 O O . ASN A 1 156 ? 13.866 10.978 -28.637 1.00 62.53 156 ASN A O 1
ATOM 1295 N N . SER A 1 157 ? 14.283 9.225 -29.968 1.00 86.88 157 SER A N 1
ATOM 1296 C CA . SER A 1 157 ? 13.147 8.412 -29.541 1.00 86.88 157 SER A CA 1
ATOM 1297 C C . SER A 1 157 ? 13.535 7.509 -28.371 1.00 86.88 157 SER A C 1
ATOM 1299 O O . SER A 1 157 ? 14.709 7.209 -28.149 1.00 86.88 157 SER A O 1
ATOM 1301 N N . TYR A 1 158 ? 12.545 7.037 -27.621 1.00 91.44 158 TYR A N 1
ATOM 1302 C CA . TYR A 1 158 ? 12.753 6.060 -26.555 1.00 91.44 158 TYR A CA 1
ATOM 1303 C C . TYR A 1 158 ? 12.495 4.645 -27.068 1.00 91.44 158 TYR A C 1
ATOM 1305 O O . TYR A 1 158 ? 11.653 4.418 -27.938 1.00 91.44 158 TYR A O 1
ATOM 1313 N N . CYS A 1 159 ? 13.221 3.665 -26.532 1.00 91.62 159 CYS A N 1
ATOM 1314 C CA . CYS A 1 159 ? 12.861 2.264 -26.740 1.00 91.62 159 CYS A CA 1
ATOM 1315 C C . CYS A 1 159 ? 11.517 1.948 -26.057 1.00 91.62 159 CYS A C 1
ATOM 1317 O O . CYS A 1 159 ? 11.051 2.723 -25.221 1.00 91.62 159 CYS A O 1
ATOM 1319 N N . ASN A 1 160 ? 10.915 0.792 -26.361 1.00 91.75 160 ASN A N 1
ATOM 1320 C CA . ASN A 1 160 ? 9.614 0.408 -25.795 1.00 91.75 160 ASN A CA 1
ATOM 1321 C C . ASN A 1 160 ? 9.589 0.514 -24.256 1.00 91.75 160 ASN A C 1
ATOM 1323 O O . ASN A 1 160 ? 8.716 1.158 -23.689 1.00 91.75 160 ASN A O 1
ATOM 1327 N N . SER A 1 161 ? 10.610 -0.016 -23.575 1.00 93.75 161 SER A N 1
ATOM 1328 C CA . SER A 1 161 ? 10.738 0.099 -22.115 1.00 93.75 161 SER A CA 1
ATOM 1329 C C . SER A 1 161 ? 10.803 1.554 -21.631 1.00 93.75 161 SER A C 1
ATOM 1331 O O . SER A 1 161 ? 10.248 1.868 -20.586 1.00 93.75 161 SER A O 1
ATOM 1333 N N . GLY A 1 162 ? 11.437 2.453 -22.391 1.00 95.25 162 GLY A N 1
ATOM 1334 C CA . GLY A 1 162 ? 11.487 3.881 -22.073 1.00 95.25 162 GLY A CA 1
ATOM 1335 C C . GLY A 1 162 ? 10.130 4.569 -22.205 1.00 95.25 162 GLY A C 1
ATOM 1336 O O . GLY A 1 162 ? 9.725 5.282 -21.291 1.00 95.25 162 GLY A O 1
ATOM 1337 N N . LEU A 1 163 ? 9.398 4.292 -23.289 1.00 94.50 163 LEU A N 1
ATOM 1338 C CA . LEU A 1 163 ? 8.033 4.800 -23.477 1.00 94.50 163 LEU A CA 1
ATOM 1339 C C . LEU A 1 163 ? 7.099 4.319 -22.361 1.00 94.50 163 LEU A C 1
ATOM 1341 O O . LEU A 1 163 ? 6.328 5.104 -21.825 1.00 94.50 163 LEU A O 1
ATOM 1345 N N . LEU A 1 164 ? 7.206 3.049 -21.958 1.00 96.06 164 LEU A N 1
ATOM 1346 C CA . LEU A 1 164 ? 6.397 2.504 -20.867 1.00 96.06 164 LEU A CA 1
ATOM 1347 C C . LEU A 1 164 ? 6.713 3.160 -19.515 1.00 96.06 164 LEU A C 1
ATOM 1349 O O . LEU A 1 164 ? 5.789 3.442 -18.761 1.00 96.06 164 LEU A O 1
ATOM 1353 N N . ILE A 1 165 ? 7.984 3.439 -19.206 1.00 97.06 165 ILE A N 1
ATOM 1354 C CA . ILE A 1 165 ? 8.348 4.155 -17.970 1.00 97.06 165 ILE A CA 1
ATOM 1355 C C . ILE A 1 165 ? 7.813 5.588 -17.977 1.00 97.06 165 ILE A C 1
ATOM 1357 O O . ILE A 1 165 ? 7.336 6.060 -16.946 1.00 97.06 165 ILE A O 1
ATOM 1361 N N . MET A 1 166 ? 7.865 6.280 -19.117 1.00 95.38 166 MET A N 1
ATOM 1362 C CA . MET A 1 166 ? 7.272 7.612 -19.235 1.00 95.38 166 MET A CA 1
ATOM 1363 C C . MET A 1 166 ? 5.759 7.568 -18.996 1.00 95.38 166 MET A C 1
ATOM 1365 O O . MET A 1 166 ? 5.279 8.197 -18.058 1.00 95.38 166 MET A O 1
ATOM 1369 N N . ASP A 1 167 ? 5.047 6.764 -19.787 1.00 94.00 167 ASP A N 1
ATOM 1370 C CA . ASP A 1 167 ? 3.583 6.712 -19.806 1.00 94.00 167 ASP A CA 1
ATOM 1371 C C . ASP A 1 167 ? 2.976 6.161 -18.506 1.00 94.00 167 ASP A C 1
ATOM 1373 O O . ASP A 1 167 ? 1.954 6.656 -18.025 1.00 94.00 167 ASP A O 1
ATOM 1377 N N . GLU A 1 168 ? 3.551 5.081 -17.968 1.00 95.50 168 GLU A N 1
ATOM 1378 C CA . GLU A 1 168 ? 2.940 4.339 -16.861 1.00 95.50 168 GLU A CA 1
ATOM 1379 C C . GLU A 1 168 ? 3.481 4.754 -15.499 1.00 95.50 168 GLU A C 1
ATOM 1381 O O . GLU A 1 168 ? 2.748 4.658 -14.517 1.00 95.50 168 GLU A O 1
ATOM 1386 N N . VAL A 1 169 ? 4.730 5.222 -15.414 1.00 96.56 169 VAL A N 1
ATOM 1387 C CA . VAL A 1 169 ? 5.367 5.563 -14.133 1.00 96.56 169 VAL A CA 1
ATOM 1388 C C . VAL A 1 169 ? 5.472 7.072 -13.970 1.00 96.56 169 VAL A C 1
ATOM 1390 O O . VAL A 1 169 ? 4.787 7.633 -13.118 1.00 96.56 169 VAL A O 1
ATOM 1393 N N . LEU A 1 170 ? 6.284 7.753 -14.786 1.00 96.12 170 LEU A N 1
ATOM 1394 C CA . LEU A 1 170 ? 6.562 9.178 -14.584 1.00 96.12 170 LEU A CA 1
ATOM 1395 C C . LEU A 1 170 ? 5.298 10.033 -14.724 1.00 96.12 170 LEU A C 1
ATOM 1397 O O . LEU A 1 170 ? 4.991 10.792 -13.805 1.00 96.12 170 LEU A O 1
ATOM 1401 N N . ASP A 1 171 ? 4.516 9.847 -15.788 1.00 94.06 171 ASP A N 1
ATOM 1402 C CA . ASP A 1 171 ? 3.281 10.605 -16.010 1.00 94.06 171 ASP A CA 1
ATOM 1403 C C . ASP A 1 171 ? 2.266 10.391 -14.874 1.00 94.06 171 ASP A C 1
ATOM 1405 O O . ASP A 1 171 ? 1.608 11.337 -14.429 1.00 94.06 171 ASP A O 1
ATOM 1409 N N . LYS A 1 172 ? 2.172 9.168 -14.331 1.00 92.00 172 LYS A N 1
ATOM 1410 C CA . LYS A 1 172 ? 1.294 8.852 -13.187 1.00 92.00 172 LYS A CA 1
ATOM 1411 C C . LYS A 1 172 ? 1.783 9.470 -11.885 1.00 92.00 172 LYS A C 1
ATOM 1413 O O . LYS A 1 172 ? 0.971 9.963 -11.104 1.00 92.00 172 LYS A O 1
ATOM 1418 N N . CYS A 1 173 ? 3.095 9.539 -11.692 1.00 92.75 173 CYS A N 1
ATOM 1419 C CA . CYS A 1 173 ? 3.707 10.286 -10.599 1.00 92.75 173 CYS A CA 1
ATOM 1420 C C . CYS A 1 173 ? 3.650 11.812 -10.808 1.00 92.75 173 CYS A C 1
ATOM 1422 O O . CYS A 1 173 ? 4.108 12.554 -9.943 1.00 92.75 173 CYS A O 1
ATOM 1424 N N . ARG A 1 174 ? 3.084 12.304 -11.926 1.00 94.19 174 ARG A N 1
ATOM 1425 C CA . ARG A 1 174 ? 3.108 13.723 -12.336 1.00 94.19 174 ARG A CA 1
ATOM 1426 C C . ARG A 1 174 ? 4.536 14.267 -12.455 1.00 94.19 174 ARG A C 1
ATOM 1428 O O . ARG A 1 174 ? 4.812 15.430 -12.161 1.00 94.19 174 ARG A O 1
ATOM 1435 N N . LEU A 1 175 ? 5.447 13.401 -12.879 1.00 95.38 175 LEU A N 1
ATOM 1436 C CA . LEU A 1 175 ? 6.847 13.682 -13.134 1.00 95.38 175 LEU A CA 1
ATOM 1437 C C . LEU A 1 175 ? 7.127 13.575 -14.632 1.00 95.38 175 LEU A C 1
ATOM 1439 O O . LEU A 1 175 ? 6.387 12.979 -15.400 1.00 95.38 175 LEU A O 1
ATOM 1443 N N . SER A 1 176 ? 8.237 14.162 -15.051 1.00 94.00 176 SER A N 1
ATOM 1444 C CA . SER A 1 176 ? 8.746 14.090 -16.412 1.00 94.00 176 SER A CA 1
ATOM 1445 C C . SER A 1 176 ? 10.257 13.899 -16.372 1.00 94.00 176 SER A C 1
ATOM 1447 O O . SER A 1 176 ? 10.892 14.038 -15.326 1.00 94.00 176 SER A O 1
ATOM 1449 N N . ILE A 1 177 ? 10.869 13.668 -17.530 1.00 92.25 177 ILE A N 1
ATOM 1450 C CA . ILE A 1 177 ? 12.332 13.570 -17.675 1.00 92.25 177 ILE A CA 1
ATOM 1451 C C . ILE A 1 177 ? 13.043 14.874 -17.257 1.00 92.25 177 ILE A C 1
ATOM 1453 O O . ILE A 1 177 ? 14.214 14.858 -16.862 1.00 92.25 177 ILE A O 1
ATOM 1457 N N . LYS A 1 178 ? 12.330 16.006 -17.340 1.00 92.62 178 LYS A N 1
ATOM 1458 C CA . LYS A 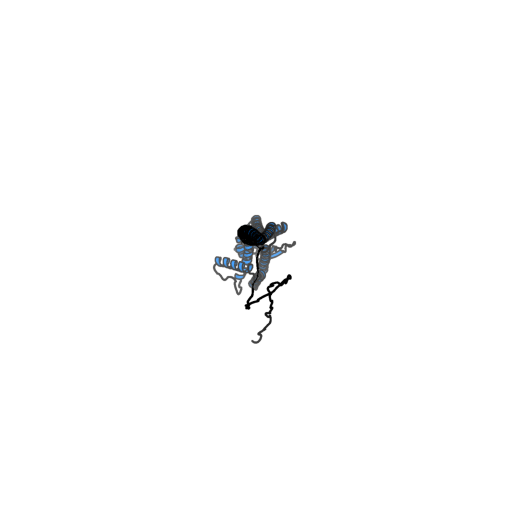1 178 ? 12.817 17.350 -16.999 1.00 92.62 178 LYS A CA 1
ATOM 1459 C C . LYS A 1 178 ? 12.441 17.791 -15.582 1.00 92.62 178 LYS A C 1
ATOM 1461 O O . LYS A 1 178 ? 12.809 18.896 -15.197 1.00 92.62 178 LYS A O 1
ATOM 1466 N N . SER A 1 179 ? 11.705 16.975 -14.821 1.00 94.12 179 SER A N 1
ATOM 1467 C CA . SER A 1 179 ? 11.356 17.321 -13.440 1.00 94.12 179 SER A CA 1
ATOM 1468 C C . SER A 1 179 ? 12.621 17.492 -12.606 1.00 94.12 179 SER A C 1
ATOM 1470 O O . SER A 1 179 ? 13.552 16.693 -12.730 1.00 94.12 179 SER A O 1
ATOM 1472 N N . SER A 1 180 ? 12.653 18.537 -11.779 1.00 96.25 180 SER A N 1
ATOM 1473 C CA . SER A 1 180 ? 13.812 18.827 -10.941 1.00 96.25 180 SER A CA 1
ATOM 1474 C C . SER A 1 180 ? 13.975 17.776 -9.831 1.00 96.25 180 SER A C 1
ATOM 1476 O O . SER A 1 180 ? 12.991 17.130 -9.448 1.00 96.25 180 SER A O 1
ATOM 1478 N N . PRO A 1 181 ? 15.189 17.606 -9.279 1.00 94.62 181 PRO A N 1
ATOM 1479 C CA . PRO A 1 181 ? 15.414 16.720 -8.138 1.00 94.62 181 PRO A CA 1
ATOM 1480 C C . PRO A 1 181 ? 14.515 17.048 -6.937 1.00 94.62 181 PRO A C 1
ATOM 1482 O O . PRO A 1 181 ? 14.059 16.145 -6.239 1.00 94.62 181 PRO A O 1
ATOM 1485 N N . GLU A 1 182 ? 14.200 18.327 -6.719 1.00 96.19 182 GLU A N 1
ATOM 1486 C CA . GLU A 1 182 ? 13.300 18.779 -5.654 1.00 96.19 182 GLU A CA 1
ATOM 1487 C C . GLU A 1 182 ? 11.862 18.316 -5.893 1.00 96.19 182 GLU A C 1
ATOM 1489 O O . GLU A 1 182 ? 11.202 17.888 -4.952 1.00 96.19 182 GLU A O 1
ATOM 1494 N N . ALA A 1 183 ? 11.377 18.341 -7.140 1.00 96.50 183 ALA A N 1
ATOM 1495 C CA . ALA A 1 183 ? 10.040 17.845 -7.468 1.00 96.50 183 ALA A CA 1
ATOM 1496 C C . ALA A 1 183 ? 9.910 16.337 -7.193 1.00 96.50 183 ALA A C 1
ATOM 1498 O O . ALA A 1 183 ? 8.907 15.896 -6.633 1.00 96.50 183 ALA A O 1
ATOM 1499 N N . ILE A 1 184 ? 10.945 15.558 -7.527 1.00 96.75 184 ILE A N 1
ATOM 1500 C CA . ILE A 1 184 ? 11.005 14.119 -7.222 1.00 96.75 184 ILE A CA 1
ATOM 1501 C C . ILE A 1 184 ? 11.043 13.891 -5.713 1.00 96.75 184 ILE A C 1
ATOM 1503 O O . ILE A 1 184 ? 10.305 13.054 -5.197 1.00 96.75 184 ILE A O 1
ATOM 1507 N N . LYS A 1 185 ? 11.872 14.663 -4.999 1.00 97.38 185 LYS A N 1
ATOM 1508 C CA . LYS A 1 185 ? 11.959 14.606 -3.541 1.00 97.38 185 LYS A CA 1
ATOM 1509 C C . LYS A 1 185 ? 10.602 14.884 -2.903 1.00 97.38 185 LYS A C 1
ATOM 1511 O O . LYS A 1 185 ? 10.158 14.089 -2.087 1.00 97.38 185 LYS A O 1
ATOM 1516 N N . ASN A 1 186 ? 9.916 15.946 -3.311 1.00 97.06 186 ASN A N 1
ATOM 1517 C CA . ASN A 1 186 ? 8.602 16.288 -2.772 1.00 97.06 186 ASN A CA 1
ATOM 1518 C C . ASN A 1 186 ? 7.575 15.177 -3.035 1.00 97.06 186 ASN A C 1
ATOM 1520 O O . ASN A 1 186 ? 6.884 14.768 -2.109 1.00 97.06 186 ASN A O 1
ATOM 1524 N N . TYR A 1 187 ? 7.533 14.623 -4.253 1.00 96.62 187 TYR A N 1
ATOM 1525 C CA . TYR A 1 187 ? 6.640 13.503 -4.564 1.00 96.62 187 TYR A CA 1
ATOM 1526 C C . TYR A 1 187 ? 6.905 12.284 -3.668 1.00 96.62 187 TYR A C 1
ATOM 1528 O O . TYR A 1 187 ? 5.967 11.698 -3.128 1.00 96.62 187 TYR A O 1
ATOM 1536 N N . ALA A 1 188 ? 8.176 11.914 -3.489 1.00 97.00 188 ALA A N 1
ATOM 1537 C CA . ALA A 1 188 ? 8.559 10.786 -2.649 1.00 97.00 188 ALA A CA 1
ATOM 1538 C C . ALA A 1 188 ? 8.204 11.015 -1.172 1.00 97.00 188 ALA A C 1
ATOM 1540 O O . ALA A 1 188 ? 7.694 10.109 -0.519 1.00 97.00 188 ALA A O 1
ATOM 1541 N N . TYR A 1 189 ? 8.427 12.227 -0.655 1.00 96.38 189 TYR A N 1
ATOM 1542 C CA . TYR A 1 189 ? 8.043 12.588 0.710 1.00 96.38 189 TYR A CA 1
ATOM 1543 C C . TYR A 1 189 ? 6.530 12.496 0.903 1.00 96.38 189 TYR A C 1
ATOM 1545 O O . TYR A 1 189 ? 6.097 11.809 1.825 1.00 96.38 189 TYR A O 1
ATOM 1553 N N . ASP A 1 190 ? 5.742 13.097 0.008 1.00 95.50 190 ASP A N 1
ATOM 1554 C CA . ASP A 1 190 ? 4.281 13.024 0.062 1.00 95.50 190 ASP A CA 1
ATOM 1555 C C . ASP A 1 190 ? 3.785 11.572 0.039 1.00 95.50 190 ASP A C 1
ATOM 1557 O O . ASP A 1 190 ? 2.904 11.206 0.813 1.00 95.50 190 ASP A O 1
ATOM 1561 N N . LEU A 1 191 ? 4.344 10.738 -0.847 1.00 95.88 191 LEU A N 1
ATOM 1562 C CA . LEU A 1 191 ? 3.978 9.326 -0.975 1.00 95.88 191 LEU A CA 1
ATOM 1563 C C . LEU A 1 191 ? 4.283 8.558 0.315 1.00 95.88 191 LEU A C 1
ATOM 1565 O O . LEU A 1 191 ? 3.428 7.820 0.808 1.00 95.88 191 LEU A O 1
ATOM 1569 N N . CYS A 1 192 ? 5.482 8.733 0.875 1.00 95.19 192 CYS A N 1
ATOM 1570 C CA . CYS A 1 192 ? 5.876 8.060 2.109 1.00 95.19 192 CYS A CA 1
ATOM 1571 C C . CYS A 1 192 ? 5.064 8.546 3.317 1.00 95.19 192 CYS A C 1
ATOM 1573 O O . CYS A 1 192 ? 4.685 7.722 4.141 1.00 95.19 192 CYS A O 1
ATOM 1575 N N . GLU A 1 193 ? 4.769 9.846 3.425 1.00 92.88 193 GLU A N 1
ATOM 1576 C CA . GLU A 1 193 ? 3.928 10.395 4.499 1.00 92.88 193 GLU A CA 1
ATOM 1577 C C . GLU A 1 193 ? 2.471 9.947 4.390 1.00 92.88 193 GLU A C 1
ATOM 1579 O O . GLU A 1 193 ? 1.837 9.648 5.401 1.00 92.88 193 GLU A O 1
ATOM 1584 N N . GLU A 1 194 ? 1.922 9.898 3.175 1.00 93.81 194 GLU A N 1
ATOM 1585 C CA . GLU A 1 194 ? 0.592 9.345 2.932 1.00 93.81 194 GLU A CA 1
ATOM 1586 C C . GLU A 1 194 ? 0.537 7.885 3.386 1.00 93.81 194 GLU A C 1
ATOM 1588 O O . GLU A 1 194 ? -0.369 7.514 4.128 1.00 93.81 194 GLU A O 1
ATOM 1593 N N . HIS A 1 195 ? 1.537 7.082 3.011 1.00 92.62 195 HIS A N 1
ATOM 1594 C CA . HIS A 1 195 ? 1.628 5.686 3.428 1.00 92.62 195 HIS A CA 1
ATOM 1595 C C . HIS A 1 195 ? 1.792 5.538 4.948 1.00 92.62 195 HIS A C 1
ATOM 1597 O O . HIS A 1 195 ? 1.064 4.770 5.572 1.00 92.62 195 HIS A O 1
ATOM 1603 N N . GLU A 1 196 ? 2.681 6.307 5.576 1.00 90.19 196 GLU A N 1
ATOM 1604 C CA . GLU A 1 196 ? 2.898 6.265 7.026 1.00 90.19 196 GLU A CA 1
ATOM 1605 C C . GLU A 1 196 ? 1.611 6.554 7.812 1.00 90.19 196 GLU A C 1
ATOM 1607 O O . GLU A 1 196 ? 1.324 5.870 8.793 1.00 90.19 196 GLU A O 1
ATOM 1612 N N . LYS A 1 197 ? 0.781 7.493 7.341 1.00 88.12 197 LYS A N 1
ATOM 1613 C CA . LYS A 1 197 ? -0.525 7.801 7.951 1.00 88.12 197 LYS A CA 1
ATOM 1614 C C . LYS A 1 197 ? -1.526 6.648 7.862 1.00 88.12 197 LYS A C 1
ATOM 1616 O O . LYS A 1 197 ? -2.456 6.605 8.664 1.00 88.12 197 LYS A O 1
ATOM 1621 N N . THR A 1 198 ? -1.365 5.733 6.903 1.00 87.31 198 THR A N 1
ATOM 1622 C CA . THR A 1 198 ? -2.214 4.533 6.805 1.00 87.31 198 THR A CA 1
ATOM 1623 C C . THR A 1 198 ? -1.814 3.436 7.787 1.00 87.31 198 THR A C 1
ATOM 1625 O O . THR A 1 198 ? -2.631 2.564 8.088 1.00 87.31 198 THR A O 1
ATOM 1628 N N . LEU A 1 199 ? -0.594 3.487 8.331 1.00 85.62 199 LEU A N 1
ATOM 1629 C CA . LEU A 1 199 ? -0.139 2.515 9.315 1.00 85.62 199 LEU A CA 1
ATOM 1630 C C . LEU A 1 199 ? -0.818 2.766 10.668 1.00 85.62 199 LEU A C 1
ATOM 1632 O O . LEU A 1 199 ? -0.962 3.913 11.105 1.00 85.62 199 LEU A O 1
ATOM 1636 N N . PRO A 1 200 ? -1.234 1.704 11.378 1.00 73.94 200 PRO A N 1
ATOM 1637 C CA . PRO A 1 200 ? -1.833 1.852 12.691 1.00 73.94 200 PRO A CA 1
ATOM 1638 C C . PRO A 1 200 ? -0.779 2.401 13.654 1.00 73.94 200 PRO A C 1
ATOM 1640 O O . PRO A 1 200 ? 0.182 1.723 14.013 1.00 73.94 200 PRO A O 1
ATOM 1643 N N . ASN A 1 201 ? -0.948 3.659 14.061 1.00 71.31 201 ASN A N 1
ATOM 1644 C CA . ASN A 1 201 ? -0.051 4.272 15.030 1.00 71.31 201 ASN A CA 1
ATOM 1645 C C . ASN A 1 201 ? -0.072 3.475 16.352 1.00 71.31 201 ASN A C 1
ATOM 1647 O O . ASN A 1 201 ? -1.100 2.894 16.706 1.00 71.31 201 ASN A O 1
ATOM 1651 N N . LYS A 1 202 ? 1.033 3.449 17.110 1.00 63.81 202 LYS A N 1
ATOM 1652 C CA . LYS A 1 202 ? 1.107 2.689 18.380 1.00 63.81 202 LYS A CA 1
ATOM 1653 C C . LYS A 1 202 ? -0.008 3.079 19.353 1.00 63.81 202 LYS A C 1
ATOM 1655 O O . LYS A 1 202 ? -0.566 2.228 20.037 1.00 63.81 202 LYS A O 1
ATOM 1660 N N . GLU A 1 203 ? -0.364 4.357 19.359 1.00 64.25 203 GLU A N 1
ATOM 1661 C CA . GLU A 1 203 ? -1.485 4.879 20.134 1.00 64.25 203 GLU A CA 1
ATOM 1662 C C . GLU A 1 203 ? -2.835 4.343 19.635 1.00 64.25 203 GLU A C 1
ATOM 1664 O O . GLU A 1 203 ? -3.662 3.951 20.445 1.00 64.25 203 GLU A O 1
ATOM 1669 N N . ASN A 1 204 ? -3.033 4.206 18.320 1.00 69.25 204 ASN A N 1
ATOM 1670 C CA . ASN A 1 204 ? -4.241 3.595 17.752 1.00 69.25 204 ASN A CA 1
ATOM 1671 C C . ASN A 1 204 ? -4.362 2.103 18.086 1.00 69.25 204 ASN A C 1
ATOM 1673 O O . ASN A 1 204 ? -5.473 1.617 18.282 1.00 69.25 204 ASN A O 1
ATOM 1677 N N . LEU A 1 205 ? -3.246 1.370 18.150 1.00 69.94 205 LEU A N 1
ATOM 1678 C CA . LEU A 1 205 ? -3.253 -0.029 18.592 1.00 69.94 205 LEU A CA 1
ATOM 1679 C C . LEU A 1 205 ? -3.656 -0.128 20.065 1.00 69.94 205 LEU A C 1
ATOM 1681 O O . LEU A 1 205 ? -4.594 -0.851 20.388 1.00 69.94 205 LEU A O 1
ATOM 1685 N N . ARG A 1 206 ? -3.033 0.681 20.928 1.00 74.44 206 ARG A N 1
ATOM 1686 C CA . ARG A 1 206 ? -3.371 0.735 22.354 1.00 74.44 206 ARG A CA 1
ATOM 1687 C C . ARG A 1 206 ? -4.827 1.151 22.586 1.00 74.44 206 ARG A C 1
ATOM 1689 O O . ARG A 1 206 ? -5.520 0.533 23.382 1.00 74.44 206 ARG A O 1
ATOM 1696 N N . LEU A 1 207 ? -5.311 2.163 21.864 1.00 80.00 207 LEU A N 1
ATOM 1697 C CA . LEU A 1 207 ? -6.702 2.613 21.948 1.00 80.00 207 LEU A CA 1
ATOM 1698 C C . LEU A 1 207 ? -7.684 1.529 21.498 1.00 80.00 207 LEU A C 1
ATOM 1700 O O . LEU A 1 207 ? -8.750 1.419 22.092 1.00 80.00 207 LEU A O 1
ATOM 1704 N N . LYS A 1 208 ? -7.343 0.716 20.488 1.00 80.06 208 LYS A N 1
ATOM 1705 C CA . LYS A 1 208 ? -8.169 -0.429 20.068 1.00 80.06 208 LYS A CA 1
ATOM 1706 C C . LYS A 1 208 ? -8.230 -1.521 21.131 1.00 80.06 208 LYS A C 1
ATOM 1708 O O . LYS A 1 208 ? -9.313 -2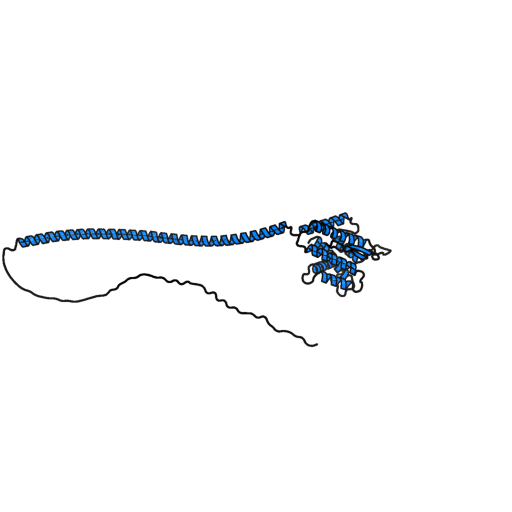.039 21.382 1.00 80.06 208 LYS A O 1
ATOM 1713 N N . GLU A 1 209 ? -7.103 -1.843 21.758 1.00 83.19 209 GLU A N 1
ATOM 1714 C CA . GLU A 1 209 ? -7.057 -2.802 22.869 1.00 83.19 209 GLU A CA 1
ATOM 1715 C C . GLU A 1 209 ? -7.867 -2.297 24.074 1.00 83.19 209 GLU A C 1
ATOM 1717 O O . GLU A 1 209 ? -8.671 -3.040 24.633 1.00 83.19 209 GLU A O 1
ATOM 1722 N N . GLU A 1 210 ? -7.730 -1.015 24.435 1.00 87.38 210 GLU A N 1
ATOM 1723 C CA . GLU A 1 210 ? -8.540 -0.384 25.486 1.00 87.38 210 GLU A CA 1
ATOM 1724 C C . GLU A 1 210 ? -10.040 -0.383 25.136 1.00 87.38 210 GLU A C 1
ATOM 1726 O O . GLU A 1 210 ? -10.875 -0.577 26.020 1.00 87.38 210 GLU A O 1
ATOM 1731 N N . LEU A 1 211 ? -10.397 -0.185 23.862 1.00 89.19 211 LEU A N 1
ATOM 1732 C CA . LEU A 1 211 ? -11.782 -0.256 23.386 1.00 89.19 211 LEU A CA 1
ATOM 1733 C C . LEU A 1 211 ? -12.351 -1.667 23.520 1.00 89.19 211 LEU A C 1
ATOM 1735 O O . LEU A 1 211 ? -13.425 -1.815 24.093 1.00 89.19 211 LEU A O 1
ATOM 1739 N N . GLN A 1 212 ? -11.615 -2.690 23.079 1.00 90.69 212 GLN A N 1
ATOM 1740 C CA . GLN A 1 212 ? -12.027 -4.089 23.231 1.00 90.69 212 GLN A CA 1
ATOM 1741 C C . GLN A 1 212 ? -12.217 -4.471 24.699 1.00 90.69 212 GLN A C 1
ATOM 1743 O O . GLN A 1 212 ? -13.239 -5.050 25.057 1.00 90.69 212 GLN A O 1
ATOM 1748 N N . GLN A 1 213 ? -11.283 -4.088 25.574 1.00 91.00 213 GLN A N 1
ATOM 1749 C CA . GLN A 1 213 ? -11.429 -4.336 27.010 1.00 91.00 213 GLN A CA 1
ATOM 1750 C C . GLN A 1 213 ? -12.669 -3.641 27.580 1.00 91.00 213 GLN A C 1
ATOM 1752 O O . GLN A 1 213 ? -13.406 -4.237 28.367 1.00 91.00 213 GLN A O 1
ATOM 1757 N N . LYS A 1 214 ? -12.933 -2.393 27.170 1.00 90.94 214 LYS A N 1
ATOM 1758 C CA . LYS A 1 214 ? -14.134 -1.665 27.593 1.00 90.94 214 LYS A CA 1
ATOM 1759 C C . LYS A 1 214 ? -15.414 -2.321 27.084 1.00 90.94 214 LYS A C 1
ATOM 1761 O O . LYS A 1 214 ? -16.360 -2.436 27.860 1.00 90.94 214 LYS A O 1
ATOM 1766 N N . GLU A 1 215 ? -15.446 -2.786 25.841 1.00 91.62 215 GLU A N 1
ATOM 1767 C CA . GLU A 1 215 ? -16.587 -3.510 25.271 1.00 91.62 215 GLU A CA 1
ATOM 1768 C C . GLU A 1 215 ? -16.861 -4.811 26.033 1.00 91.62 215 GLU A C 1
ATOM 1770 O O . GLU A 1 215 ? -17.991 -5.026 26.467 1.00 91.62 215 GLU A O 1
ATOM 1775 N N . GLU A 1 216 ? -15.832 -5.613 26.321 1.00 91.88 216 GLU A N 1
ATOM 1776 C CA . GLU A 1 216 ? -15.978 -6.828 27.132 1.00 91.88 216 GLU A CA 1
ATOM 1777 C C . GLU A 1 216 ? -16.488 -6.529 28.549 1.00 91.88 216 GLU A C 1
ATOM 1779 O O . GLU A 1 216 ? -17.322 -7.262 29.090 1.00 91.88 216 GLU A O 1
ATOM 1784 N N . THR A 1 217 ? -15.999 -5.456 29.185 1.00 91.25 217 THR A N 1
ATOM 1785 C CA . THR A 1 217 ? -16.508 -5.050 30.506 1.00 91.25 217 THR A CA 1
ATOM 1786 C C . THR A 1 217 ? -17.955 -4.574 30.438 1.00 91.25 217 THR A C 1
ATOM 1788 O O . THR A 1 217 ? -18.752 -4.969 31.286 1.00 91.25 217 THR A O 1
ATOM 1791 N N . ALA A 1 218 ? -18.325 -3.806 29.411 1.00 91.44 218 ALA A N 1
ATOM 1792 C CA . ALA A 1 218 ? -19.690 -3.334 29.214 1.00 91.44 218 ALA A CA 1
ATOM 1793 C C . ALA A 1 218 ? -20.658 -4.499 28.960 1.00 91.44 218 ALA A C 1
ATOM 1795 O O . ALA A 1 218 ? -21.778 -4.498 29.471 1.00 91.44 218 ALA A O 1
ATOM 1796 N N . GLU A 1 219 ? -20.225 -5.523 28.224 1.00 92.56 219 GLU A N 1
ATOM 1797 C CA . GLU A 1 219 ? -21.024 -6.720 27.966 1.00 92.56 219 GLU A CA 1
ATOM 1798 C C . GLU A 1 219 ? -21.230 -7.550 29.246 1.00 92.56 219 GLU A C 1
ATOM 1800 O O . GLU A 1 219 ? -22.353 -7.964 29.548 1.00 92.56 219 GLU A O 1
ATOM 1805 N N . LYS A 1 220 ? -20.184 -7.697 30.074 1.00 92.00 220 LYS A N 1
ATOM 1806 C CA . LYS A 1 220 ? -20.282 -8.326 31.405 1.00 92.00 220 LYS A CA 1
ATOM 1807 C C . LYS A 1 220 ? -21.202 -7.549 32.346 1.00 92.00 220 LYS A C 1
ATOM 1809 O O . LYS A 1 220 ? -22.026 -8.158 33.026 1.00 92.00 220 LYS A O 1
ATOM 1814 N N . GLU A 1 221 ? -21.093 -6.222 32.383 1.00 91.75 221 GLU A N 1
ATOM 1815 C CA . GLU A 1 221 ? -21.974 -5.369 33.189 1.00 91.75 221 GLU A CA 1
ATOM 1816 C C . GLU A 1 221 ? -23.429 -5.459 32.725 1.00 91.75 221 GLU A C 1
ATOM 1818 O O . GLU A 1 221 ? -24.337 -5.523 33.555 1.00 91.75 221 GLU A O 1
ATOM 1823 N N . LYS A 1 222 ? -23.669 -5.514 31.411 1.00 92.88 222 LYS A N 1
ATOM 1824 C CA . LYS A 1 222 ? -25.010 -5.701 30.854 1.00 92.88 222 LYS A CA 1
ATOM 1825 C C . LYS A 1 222 ? -25.601 -7.047 31.276 1.00 92.88 222 LYS A C 1
ATOM 1827 O O . LYS A 1 222 ? -26.716 -7.072 31.792 1.00 92.88 222 LYS A O 1
ATOM 1832 N N . ALA A 1 223 ? -24.839 -8.135 31.161 1.00 91.94 223 ALA A N 1
ATOM 1833 C CA . ALA A 1 223 ? -25.274 -9.456 31.614 1.00 91.94 223 ALA A CA 1
ATOM 1834 C C . ALA A 1 223 ? -25.561 -9.492 33.129 1.00 91.94 223 ALA A C 1
ATOM 1836 O O . ALA A 1 223 ? -26.534 -10.108 33.570 1.00 91.94 223 ALA A O 1
ATOM 1837 N N . GLN A 1 224 ? -24.754 -8.800 33.942 1.00 92.06 224 GLN A N 1
ATOM 1838 C CA . GLN A 1 224 ? -25.003 -8.667 35.381 1.00 92.06 224 GLN A CA 1
ATOM 1839 C C . GLN A 1 224 ? -26.265 -7.855 35.684 1.00 92.06 224 GLN A C 1
ATOM 1841 O O . GLN A 1 224 ? -27.033 -8.252 36.559 1.00 92.06 224 GLN A O 1
ATOM 1846 N N . ARG A 1 225 ? -26.514 -6.756 34.960 1.00 90.56 225 ARG A N 1
ATOM 1847 C CA . ARG A 1 225 ? -27.744 -5.964 35.105 1.00 90.56 225 ARG A CA 1
ATOM 1848 C C . ARG A 1 225 ? -28.981 -6.771 34.741 1.00 90.56 225 ARG A C 1
ATOM 1850 O O . ARG A 1 225 ? -29.930 -6.762 35.512 1.00 90.56 225 ARG A O 1
ATOM 1857 N N . GLU A 1 226 ? -28.948 -7.511 33.636 1.00 92.62 226 GLU A N 1
ATOM 1858 C CA . GLU A 1 226 ? -30.056 -8.384 33.229 1.00 92.62 226 GLU A CA 1
ATOM 1859 C C . GLU A 1 226 ? -30.330 -9.476 34.274 1.00 92.62 226 GLU A C 1
ATOM 1861 O O . GLU A 1 226 ? -31.485 -9.792 34.566 1.00 92.62 226 GLU A O 1
ATOM 1866 N N . LYS A 1 227 ? -29.279 -10.034 34.888 1.00 92.94 227 LYS A N 1
ATOM 1867 C CA . LYS A 1 227 ? -29.429 -11.003 35.980 1.00 92.94 227 LYS A CA 1
ATOM 1868 C C . LYS A 1 227 ? -30.026 -10.363 37.236 1.00 92.94 227 LYS A C 1
ATOM 1870 O O . LYS A 1 227 ? -30.978 -10.902 37.793 1.00 92.94 227 LYS A O 1
ATOM 1875 N N . ALA A 1 228 ? -29.511 -9.206 37.646 1.00 90.56 228 ALA A N 1
ATOM 1876 C CA . ALA A 1 228 ? -30.019 -8.469 38.798 1.00 90.56 228 ALA A CA 1
ATOM 1877 C C . ALA A 1 228 ? -31.476 -8.025 38.596 1.00 90.56 228 ALA A C 1
ATOM 1879 O O . ALA A 1 228 ? -32.258 -8.041 39.540 1.00 90.56 228 ALA A O 1
ATOM 1880 N N . GLU A 1 229 ? -31.865 -7.658 37.374 1.00 92.44 229 GLU A N 1
ATOM 1881 C CA . GLU A 1 229 ? -33.239 -7.284 37.041 1.00 92.44 229 GLU A CA 1
ATOM 1882 C C . GLU A 1 229 ? -34.198 -8.473 37.169 1.00 92.44 229 GLU A C 1
ATOM 1884 O O . GLU A 1 229 ? -35.263 -8.324 37.771 1.00 92.44 229 GLU A O 1
ATOM 1889 N N . LYS A 1 230 ? -33.797 -9.666 36.704 1.00 91.31 230 LYS A N 1
ATOM 1890 C CA . LYS A 1 230 ? -34.562 -10.908 36.910 1.00 91.31 230 LYS A CA 1
ATOM 1891 C C . LYS A 1 230 ? -34.723 -11.243 38.391 1.00 91.31 230 LYS A C 1
ATOM 1893 O O . LYS A 1 230 ? -35.841 -11.480 38.837 1.00 91.31 230 LYS A O 1
ATOM 1898 N N . GLU A 1 231 ? -33.638 -11.190 39.162 1.00 91.75 231 GLU A N 1
ATOM 1899 C CA . GLU A 1 231 ? -33.679 -11.429 40.612 1.00 91.75 231 GLU A CA 1
ATOM 1900 C C . GLU A 1 231 ? -34.583 -10.411 41.332 1.00 91.75 231 GLU A C 1
ATOM 1902 O O . GLU A 1 231 ? -35.327 -10.766 42.245 1.00 91.75 231 GLU A O 1
ATOM 1907 N N . ASN A 1 232 ? -34.579 -9.146 40.901 1.00 89.69 232 ASN A N 1
ATOM 1908 C CA . ASN A 1 232 ? -35.452 -8.107 41.455 1.00 89.69 232 ASN A CA 1
ATOM 1909 C C . ASN A 1 232 ? -36.933 -8.372 41.135 1.00 89.69 232 ASN A C 1
ATOM 1911 O O . ASN A 1 232 ? -37.803 -8.126 41.969 1.00 89.69 232 ASN A O 1
ATOM 1915 N N . LEU A 1 233 ? -37.225 -8.898 39.942 1.00 91.62 233 LEU A N 1
ATOM 1916 C CA . LEU A 1 233 ? -38.571 -9.311 39.545 1.00 91.62 233 LEU A CA 1
ATOM 1917 C C . LEU A 1 233 ? -39.069 -10.483 40.402 1.00 91.62 233 LEU A C 1
ATOM 1919 O O . LEU A 1 233 ? -40.153 -10.390 40.974 1.00 91.62 233 LEU A O 1
ATOM 1923 N N . GLU A 1 234 ? -38.243 -11.516 40.588 1.00 92.44 234 GLU A N 1
ATOM 1924 C CA . GLU A 1 234 ? -38.559 -12.658 41.458 1.00 92.44 234 GLU A CA 1
ATOM 1925 C C . GLU A 1 234 ? -38.775 -12.233 42.919 1.00 92.44 234 GLU A C 1
ATOM 1927 O O . GLU A 1 234 ? -39.679 -12.722 43.597 1.00 92.44 234 GLU A O 1
ATOM 1932 N N . LEU A 1 235 ? -37.959 -11.304 43.428 1.00 90.81 235 LEU A N 1
ATOM 1933 C CA . LEU A 1 235 ? -38.125 -10.767 44.780 1.00 90.81 235 LEU A CA 1
ATOM 1934 C C . LEU A 1 235 ? -39.428 -9.975 44.927 1.00 90.81 235 LEU A C 1
ATOM 1936 O O . LEU A 1 235 ? -40.086 -10.086 45.960 1.00 90.81 235 LEU A O 1
ATOM 1940 N N . LYS A 1 236 ? -39.828 -9.206 43.908 1.00 91.69 236 LYS A N 1
ATOM 1941 C CA . LYS A 1 236 ? -41.116 -8.497 43.909 1.00 91.69 236 LYS A CA 1
ATOM 1942 C C . LYS A 1 236 ? -42.303 -9.454 43.892 1.00 91.69 236 LYS A C 1
ATOM 1944 O O . LYS A 1 236 ? -43.294 -9.177 44.562 1.00 91.69 236 LYS A O 1
ATOM 1949 N N . GLU A 1 237 ? -42.216 -10.561 43.160 1.00 91.62 237 GLU A N 1
ATOM 1950 C CA . GLU A 1 237 ? -43.252 -11.601 43.177 1.00 91.62 237 GLU A CA 1
ATOM 1951 C C . GLU A 1 237 ? -43.355 -12.258 44.557 1.00 91.62 237 GLU A C 1
ATOM 1953 O O . GLU A 1 237 ? -44.441 -12.293 45.133 1.00 91.62 237 GLU A O 1
ATOM 1958 N N . LYS A 1 238 ? -42.223 -12.648 45.155 1.00 91.75 238 LYS A N 1
ATOM 1959 C CA . LYS A 1 238 ? -42.192 -13.200 46.522 1.00 91.75 238 LYS A CA 1
ATOM 1960 C C . LYS A 1 238 ? -42.725 -12.226 47.573 1.00 91.75 238 LYS A C 1
ATOM 1962 O O . LYS A 1 238 ? -43.385 -12.651 48.516 1.00 91.75 238 LYS A O 1
ATOM 1967 N N . LEU A 1 239 ? -42.447 -10.928 47.433 1.00 89.62 239 LEU A N 1
ATOM 1968 C CA . LEU A 1 239 ? -42.992 -9.907 48.331 1.00 89.62 239 LEU A CA 1
ATOM 1969 C C . LEU A 1 239 ? -44.516 -9.817 48.227 1.00 89.62 239 LEU A C 1
ATOM 1971 O O . LEU A 1 239 ? -45.174 -9.770 49.262 1.00 89.62 239 LEU A O 1
ATOM 1975 N N . LYS A 1 240 ? -45.079 -9.866 47.013 1.00 92.06 240 LYS A N 1
ATOM 1976 C CA . LYS A 1 240 ? -46.538 -9.899 46.827 1.00 92.06 240 LYS A CA 1
ATOM 1977 C C . LYS A 1 240 ? -47.169 -11.143 47.444 1.00 92.06 240 LYS A C 1
ATOM 1979 O O . LYS A 1 240 ? -48.175 -11.028 48.135 1.00 92.06 240 LYS A O 1
ATOM 1984 N N . GLU A 1 241 ? -46.572 -12.317 47.242 1.00 91.25 241 GLU A N 1
ATOM 1985 C CA . GLU A 1 241 ? -47.059 -13.556 47.863 1.00 91.25 241 GLU A CA 1
ATOM 1986 C C . GLU A 1 241 ? -47.048 -13.456 49.394 1.00 91.25 241 GLU A C 1
ATOM 1988 O O . GLU A 1 241 ? -48.026 -13.815 50.052 1.00 91.25 241 GLU A O 1
ATOM 1993 N N . LEU A 1 242 ? -45.966 -12.922 49.971 1.00 89.88 242 LEU A N 1
ATOM 1994 C CA . LEU A 1 242 ? -45.866 -12.702 51.412 1.00 89.88 242 LEU A CA 1
ATOM 1995 C C . LEU A 1 242 ? -46.924 -11.715 51.921 1.00 89.88 242 LEU A C 1
ATOM 1997 O O . LEU A 1 242 ? -47.557 -11.999 52.938 1.00 89.88 242 LEU A O 1
ATOM 2001 N N . GLU A 1 243 ? -47.163 -10.606 51.221 1.00 91.31 243 GLU A N 1
ATOM 2002 C CA . GLU A 1 243 ? -48.223 -9.648 51.562 1.00 91.31 243 GLU A CA 1
ATOM 2003 C C . GLU A 1 243 ? -49.613 -10.303 51.544 1.00 91.31 243 GLU A C 1
ATOM 2005 O O . GLU A 1 243 ? -50.370 -10.160 52.508 1.00 91.31 243 GLU A O 1
ATOM 2010 N N . GLU A 1 244 ? -49.923 -11.107 50.522 1.00 90.88 244 GLU A N 1
ATOM 2011 C CA . GLU A 1 244 ? -51.182 -11.859 50.460 1.00 90.88 244 GLU A CA 1
ATOM 2012 C C . GLU A 1 244 ? -51.318 -12.861 51.614 1.00 90.88 244 GLU A C 1
ATOM 2014 O O . GLU A 1 244 ? -52.395 -13.003 52.203 1.00 90.88 244 GLU A O 1
ATOM 2019 N N . THR A 1 245 ? -50.241 -13.572 51.967 1.00 88.50 245 THR A N 1
ATOM 2020 C CA . THR A 1 245 ? -50.275 -14.497 53.110 1.00 88.50 245 THR A CA 1
ATOM 2021 C C . THR A 1 245 ? -50.469 -13.765 54.436 1.00 88.50 245 THR A C 1
ATOM 2023 O O . THR A 1 245 ? -51.257 -14.223 55.265 1.00 88.50 245 THR A O 1
ATOM 2026 N N . ALA A 1 246 ? -49.842 -12.600 54.614 1.00 90.44 246 ALA A N 1
ATOM 2027 C CA . ALA A 1 246 ? -49.996 -11.779 55.807 1.00 90.44 246 ALA A CA 1
ATOM 2028 C C . ALA A 1 246 ? -51.432 -11.245 55.953 1.00 90.44 246 ALA A C 1
ATOM 2030 O O . ALA A 1 246 ? -51.985 -11.262 57.056 1.00 90.44 246 ALA A O 1
ATOM 2031 N N . GLU A 1 247 ? -52.083 -10.836 54.857 1.00 90.38 247 GLU A N 1
ATOM 2032 C CA . GLU A 1 247 ? -53.506 -10.467 54.875 1.00 90.38 247 GLU A CA 1
ATOM 2033 C C . GLU A 1 247 ? -54.415 -11.656 55.214 1.00 90.38 247 GLU A C 1
ATOM 2035 O O . GLU A 1 247 ? -55.340 -11.528 56.027 1.00 90.38 247 GLU A O 1
ATOM 2040 N N . ARG A 1 248 ? -54.148 -12.840 54.647 1.00 88.88 248 ARG A N 1
ATOM 2041 C CA . ARG A 1 248 ? -54.895 -14.065 54.984 1.00 88.88 248 ARG A CA 1
ATOM 2042 C C . ARG A 1 248 ? -54.739 -14.435 56.456 1.00 88.88 248 ARG A C 1
ATOM 2044 O O . ARG A 1 248 ? -55.729 -14.766 57.104 1.00 88.88 248 ARG A O 1
ATOM 2051 N N . GLU A 1 249 ? -53.535 -14.341 57.013 1.00 87.81 249 GLU A N 1
ATOM 2052 C CA . GLU A 1 249 ? -53.316 -14.576 58.442 1.00 87.81 249 GLU A CA 1
ATOM 2053 C C . GLU A 1 249 ? -54.023 -13.538 59.313 1.00 87.81 249 GLU A C 1
ATOM 2055 O O . GLU A 1 249 ? -54.625 -13.897 60.326 1.00 87.81 249 GLU A O 1
ATOM 2060 N N . LYS A 1 250 ? -53.997 -12.260 58.923 1.00 90.50 250 LYS A N 1
ATOM 2061 C CA . LYS A 1 250 ? -54.685 -11.194 59.656 1.00 90.50 250 LYS A CA 1
ATOM 2062 C C . LYS A 1 250 ? -56.195 -11.432 59.693 1.00 90.50 250 LYS A C 1
ATOM 2064 O O . LYS A 1 250 ? -56.787 -11.431 60.770 1.00 90.50 250 LYS A O 1
ATOM 2069 N N . THR A 1 251 ? -56.805 -11.723 58.545 1.00 88.75 251 THR A N 1
ATOM 2070 C CA . THR A 1 251 ? -58.242 -12.036 58.466 1.00 88.75 251 THR A CA 1
ATOM 2071 C C . THR A 1 251 ? -58.600 -13.324 59.211 1.00 88.75 251 THR A C 1
ATOM 2073 O O . THR A 1 251 ? -59.656 -13.397 59.840 1.00 88.75 251 THR A O 1
ATOM 2076 N N . ALA A 1 252 ? -57.727 -14.336 59.199 1.00 87.38 252 ALA A N 1
ATOM 2077 C CA . ALA A 1 252 ? -57.907 -15.546 59.995 1.00 87.38 252 ALA A CA 1
ATOM 2078 C C . ALA A 1 252 ? -57.854 -15.252 61.502 1.00 87.38 252 ALA A C 1
ATOM 2080 O O . ALA A 1 252 ? -58.707 -15.745 62.236 1.00 87.38 252 ALA A O 1
ATOM 2081 N N . ARG A 1 253 ? -56.914 -14.414 61.964 1.00 86.06 253 ARG A N 1
ATOM 2082 C CA . ARG A 1 253 ? -56.831 -13.981 63.370 1.00 86.06 253 ARG A CA 1
ATOM 2083 C C . ARG A 1 253 ? -58.077 -13.222 63.810 1.00 86.06 253 ARG A C 1
ATOM 2085 O O . ARG A 1 253 ? -58.612 -13.541 64.864 1.00 86.06 253 ARG A O 1
ATOM 2092 N N . GLU A 1 254 ? -58.572 -12.295 62.993 1.00 88.88 254 GLU A N 1
ATOM 2093 C CA . GLU A 1 254 ? -59.806 -11.550 63.284 1.00 88.88 254 GLU A CA 1
ATOM 2094 C C . GLU A 1 254 ? -61.030 -12.477 63.399 1.00 88.88 254 GLU A C 1
ATOM 2096 O O . GLU A 1 254 ? -61.882 -12.277 64.265 1.00 88.88 254 GLU A O 1
ATOM 2101 N N . LYS A 1 255 ? -61.125 -13.519 62.559 1.00 90.19 255 LYS A N 1
ATOM 2102 C CA . LYS A 1 255 ? -62.178 -14.544 62.682 1.00 90.19 255 LYS A CA 1
ATOM 2103 C C . LYS A 1 255 ? -62.041 -15.348 63.974 1.00 90.19 255 LYS A C 1
ATOM 2105 O O . LYS A 1 255 ? -63.025 -15.521 64.683 1.00 90.19 255 LYS A O 1
ATOM 2110 N N . LEU A 1 256 ? -60.825 -15.784 64.295 1.00 86.81 256 LEU A N 1
ATOM 2111 C CA . LEU A 1 256 ? -60.528 -16.546 65.511 1.00 86.81 256 LEU A CA 1
ATOM 2112 C C . LEU A 1 256 ? -60.831 -15.737 66.781 1.00 86.81 256 LEU A C 1
ATOM 2114 O O . LEU A 1 256 ? -61.292 -16.285 67.777 1.00 86.81 256 LEU A O 1
ATOM 2118 N N . GLU A 1 257 ? -60.584 -14.429 66.756 1.00 89.81 257 GLU A N 1
ATOM 2119 C CA . GLU A 1 257 ? -60.895 -13.521 67.861 1.00 89.81 257 GLU A CA 1
ATOM 2120 C C . GLU A 1 257 ? -62.408 -13.334 68.042 1.00 89.81 257 GLU A C 1
ATOM 2122 O O . GLU A 1 257 ? -62.900 -13.398 69.169 1.00 89.81 257 GLU A O 1
ATOM 2127 N N . LYS A 1 258 ? -63.165 -13.219 66.942 1.00 87.75 258 LYS A N 1
ATOM 2128 C CA . LYS A 1 258 ? -64.637 -13.224 66.985 1.00 87.75 258 LYS A CA 1
ATOM 2129 C C . LYS A 1 258 ? -65.186 -14.527 67.562 1.00 87.75 258 LYS A C 1
ATOM 2131 O O . LYS A 1 258 ? -65.986 -14.475 68.491 1.00 87.75 258 LYS A O 1
ATOM 2136 N N . GLU A 1 259 ? -64.709 -15.676 67.087 1.00 87.25 259 GLU A N 1
ATOM 2137 C CA . GLU A 1 259 ? -65.114 -16.987 67.616 1.00 87.25 259 GLU A CA 1
ATOM 2138 C C . GLU A 1 259 ? -64.788 -17.127 69.108 1.00 87.25 259 GLU A C 1
ATOM 2140 O O . GLU A 1 259 ? -65.615 -17.612 69.877 1.00 87.25 259 GLU A O 1
ATOM 2145 N N . LYS A 1 260 ? -63.615 -16.654 69.554 1.00 86.62 260 LYS A N 1
ATOM 2146 C CA . LYS A 1 260 ? -63.279 -16.621 70.985 1.00 86.62 260 LYS A CA 1
ATOM 2147 C C . LYS A 1 260 ? -64.267 -15.779 71.787 1.00 86.62 260 LYS A C 1
ATOM 2149 O O . LYS A 1 260 ? -64.728 -16.247 72.822 1.00 86.62 260 LYS A O 1
ATOM 2154 N N . SER A 1 261 ? -64.618 -14.587 71.303 1.00 86.62 261 SER A N 1
ATOM 2155 C CA . SER A 1 261 ? -65.589 -13.721 71.983 1.00 86.62 261 SER A CA 1
ATOM 2156 C C . SER A 1 261 ? -66.995 -14.336 72.039 1.00 86.62 261 SER A C 1
ATOM 2158 O O . SER A 1 261 ? -67.683 -14.213 73.050 1.00 86.62 261 SER A O 1
ATOM 2160 N N . GLU A 1 262 ? -67.407 -15.070 70.999 1.00 87.44 262 GLU A N 1
ATOM 2161 C CA . GLU A 1 262 ? -68.670 -15.819 70.992 1.00 87.44 262 GLU A CA 1
ATOM 2162 C C . GLU A 1 262 ? -68.643 -16.990 71.978 1.00 87.44 262 GLU A C 1
ATOM 2164 O O . GLU A 1 262 ? -69.615 -17.203 72.703 1.00 87.44 262 GLU A O 1
ATOM 2169 N N . ILE A 1 263 ? -67.535 -17.735 72.047 1.00 84.62 263 ILE A N 1
ATOM 2170 C CA . ILE A 1 263 ? -67.361 -18.826 73.015 1.00 84.62 263 ILE A CA 1
ATOM 2171 C C . ILE A 1 263 ? -67.366 -18.282 74.448 1.00 84.62 263 ILE A C 1
ATOM 2173 O O . ILE A 1 263 ? -68.012 -18.874 75.310 1.00 84.62 263 ILE A O 1
ATOM 2177 N N . GLU A 1 264 ? -66.689 -17.163 74.714 1.00 86.62 264 GLU A N 1
ATOM 2178 C CA . GLU A 1 264 ? -66.716 -16.505 76.026 1.00 86.62 264 GLU A CA 1
ATOM 2179 C C . GLU A 1 264 ? -68.127 -16.043 76.399 1.00 86.62 264 GLU A C 1
ATOM 2181 O O . GLU A 1 264 ? -68.566 -16.295 77.520 1.00 86.62 264 GLU A O 1
ATOM 2186 N N . ALA A 1 265 ? -68.880 -15.455 75.465 1.00 83.88 265 ALA A N 1
ATOM 2187 C CA . ALA A 1 265 ? -70.274 -15.079 75.697 1.00 83.88 265 ALA A CA 1
ATOM 2188 C C . ALA A 1 265 ? -71.163 -16.301 75.996 1.00 83.88 265 ALA A C 1
ATOM 2190 O O . ALA A 1 265 ? -71.966 -16.268 76.929 1.00 83.88 265 ALA A O 1
ATOM 2191 N N . GLN A 1 266 ? -70.987 -17.401 75.256 1.00 82.81 266 GLN A N 1
ATOM 2192 C CA . GLN A 1 266 ? -71.699 -18.660 75.504 1.00 82.81 266 GLN A CA 1
ATOM 2193 C C . GLN A 1 266 ? -71.315 -19.306 76.841 1.00 82.81 266 GLN A C 1
ATOM 2195 O O . GLN A 1 266 ? -72.164 -19.924 77.484 1.00 82.81 266 GLN A O 1
ATOM 2200 N N . LEU A 1 267 ? -70.050 -19.202 77.260 1.00 81.69 267 LEU A N 1
ATOM 2201 C CA . LEU A 1 267 ? -69.596 -19.662 78.574 1.00 81.69 267 LEU A CA 1
ATOM 2202 C C . LEU A 1 267 ? -70.247 -18.843 79.686 1.00 81.69 267 LEU A C 1
ATOM 2204 O O . LEU A 1 267 ? -70.797 -19.430 80.610 1.00 81.69 267 LEU A O 1
ATOM 2208 N N . LEU A 1 268 ? -70.283 -17.517 79.547 1.00 83.12 268 LEU A N 1
ATOM 2209 C CA . LEU A 1 268 ? -70.933 -16.630 80.512 1.00 83.12 268 LEU A CA 1
ATOM 2210 C C . LEU A 1 268 ? -72.434 -16.925 80.629 1.00 83.12 268 LEU A C 1
ATOM 2212 O O . LEU A 1 268 ? -72.966 -16.999 81.731 1.00 83.12 268 LEU A O 1
ATOM 2216 N N . GLU A 1 269 ? -73.114 -17.159 79.502 1.00 82.81 269 GLU A N 1
ATOM 2217 C CA . GLU A 1 269 ? -74.528 -17.552 79.482 1.00 82.81 269 GLU A CA 1
ATOM 2218 C C . GLU A 1 269 ? -74.761 -18.937 80.113 1.00 82.81 269 GLU A C 1
ATOM 2220 O O . GLU A 1 269 ? -75.791 -19.188 80.742 1.00 82.81 269 GLU A O 1
ATOM 2225 N N . LYS A 1 270 ? -73.817 -19.870 79.954 1.00 79.38 270 LYS A N 1
ATOM 2226 C CA . LYS A 1 270 ? -73.877 -21.162 80.646 1.00 79.38 270 LYS A CA 1
ATOM 2227 C C . LYS A 1 270 ? -73.667 -20.998 82.144 1.00 79.38 270 LYS A C 1
ATOM 2229 O O . LYS A 1 270 ? -74.415 -21.614 82.894 1.00 79.38 270 LYS A O 1
ATOM 2234 N N . ASP A 1 271 ? -72.719 -20.170 82.569 1.00 79.50 271 ASP A N 1
ATOM 2235 C CA . ASP A 1 271 ? -72.442 -19.914 83.982 1.00 79.50 271 ASP A CA 1
ATOM 2236 C C . ASP A 1 271 ? -73.627 -19.231 84.676 1.00 79.50 271 ASP A C 1
ATOM 2238 O O . ASP A 1 271 ? -73.998 -19.638 85.778 1.00 79.50 271 ASP A O 1
ATOM 2242 N N . THR A 1 272 ? -74.301 -18.273 84.026 1.00 79.00 272 THR A N 1
ATOM 2243 C CA . THR A 1 272 ? -75.532 -17.676 84.575 1.00 79.00 272 THR A CA 1
ATOM 2244 C C . THR A 1 272 ? -76.661 -18.699 84.687 1.00 79.00 272 THR A C 1
ATOM 2246 O O . THR A 1 272 ? -77.295 -18.797 85.736 1.00 79.00 272 THR A O 1
ATOM 2249 N N . LYS A 1 273 ? -76.874 -19.537 83.663 1.00 80.44 273 LYS A N 1
ATOM 2250 C CA . LYS A 1 273 ? -77.849 -20.642 83.732 1.00 80.44 273 LYS A CA 1
ATOM 2251 C C . LYS A 1 273 ? -77.507 -21.654 84.825 1.00 80.44 273 LYS A C 1
ATOM 2253 O O . LYS A 1 273 ? -78.413 -22.227 85.430 1.00 80.44 273 LYS A O 1
ATOM 2258 N N . LEU A 1 274 ? -76.221 -21.890 85.076 1.00 77.69 274 LEU A N 1
ATOM 2259 C CA . LEU A 1 274 ? -75.745 -22.796 86.117 1.00 77.69 274 LEU A CA 1
ATOM 2260 C C . LEU A 1 274 ? -75.996 -22.199 87.508 1.00 77.69 274 LEU A C 1
ATOM 2262 O O . LEU A 1 274 ? -76.522 -22.900 88.366 1.00 77.69 274 LEU A O 1
ATOM 2266 N N . GLN A 1 275 ? -75.755 -20.900 87.701 1.00 77.44 275 GLN A N 1
ATOM 2267 C CA . GLN A 1 275 ? -76.118 -20.178 88.926 1.00 77.44 275 GLN A CA 1
ATOM 2268 C C . GLN A 1 275 ? -77.632 -20.170 89.173 1.00 77.44 275 GLN A C 1
ATOM 2270 O O . GLN A 1 275 ? -78.072 -20.481 90.278 1.00 77.44 275 GLN A O 1
ATOM 2275 N N . GLU A 1 276 ? -78.448 -19.905 88.148 1.00 78.00 276 GLU A N 1
ATOM 2276 C CA . GLU A 1 276 ? -79.910 -19.998 88.258 1.00 78.00 276 GLU A CA 1
ATOM 2277 C C . GLU A 1 276 ? -80.369 -21.421 88.615 1.00 78.00 276 GLU A C 1
ATOM 2279 O O . GLU A 1 276 ? -81.312 -21.607 89.388 1.00 78.00 276 GLU A O 1
ATOM 2284 N N . ALA A 1 277 ? -79.719 -22.447 88.059 1.00 73.56 277 ALA A N 1
ATOM 2285 C CA . ALA A 1 277 ? -79.993 -23.838 88.400 1.00 73.56 277 ALA A CA 1
ATOM 2286 C C . ALA A 1 277 ? -79.560 -24.170 89.837 1.00 73.56 277 ALA A C 1
ATOM 2288 O O . ALA A 1 277 ? -80.285 -24.879 90.533 1.00 73.56 277 ALA A O 1
ATOM 2289 N N . GLU A 1 278 ? -78.430 -23.641 90.310 1.00 78.00 278 GLU A N 1
ATOM 2290 C CA . GLU A 1 278 ? -77.979 -23.777 91.696 1.00 78.00 278 GLU A CA 1
ATOM 2291 C C . GLU A 1 278 ? -78.918 -23.0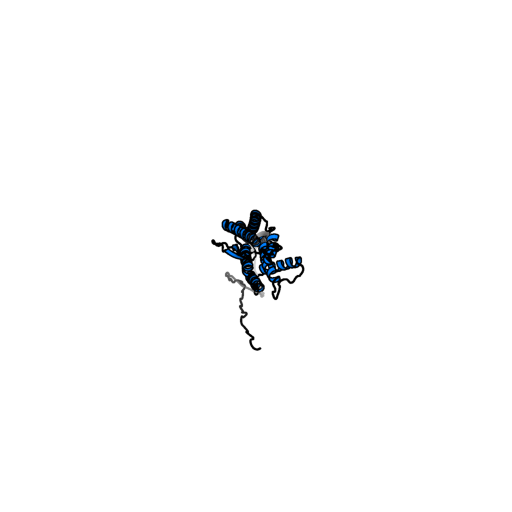76 92.682 1.00 78.00 278 GLU A C 1
ATOM 2293 O O . GLU A 1 278 ? -79.222 -23.641 93.731 1.00 78.00 278 GLU A O 1
ATOM 2298 N N . GLU A 1 279 ? -79.436 -21.890 92.361 1.00 77.25 279 GLU A N 1
ATOM 2299 C CA . GLU A 1 279 ? -80.447 -21.207 93.177 1.00 77.25 279 GLU A CA 1
ATOM 2300 C C . GLU A 1 279 ? -81.776 -21.968 93.201 1.00 77.25 279 GLU A C 1
ATOM 2302 O O . GLU A 1 279 ? -82.382 -22.136 94.266 1.00 77.25 279 GLU A O 1
ATOM 2307 N N . LYS A 1 280 ? -82.206 -22.513 92.055 1.00 77.56 280 LYS A N 1
ATOM 2308 C CA . LYS A 1 280 ? -83.355 -23.431 91.981 1.00 77.56 280 LYS A CA 1
ATOM 2309 C C . LYS A 1 280 ? -83.121 -24.705 92.794 1.00 77.56 280 LYS A C 1
ATOM 2311 O O . LYS A 1 280 ? -84.037 -25.193 93.448 1.00 77.56 280 LYS A O 1
ATOM 2316 N N . ASN A 1 281 ? -81.901 -25.234 92.808 1.00 74.38 281 ASN A N 1
ATOM 2317 C CA . ASN A 1 281 ? -81.552 -26.416 93.595 1.00 74.38 281 ASN A CA 1
ATOM 2318 C C . ASN A 1 281 ? -81.514 -26.098 95.101 1.00 74.38 281 ASN A C 1
ATOM 2320 O O . ASN A 1 281 ? -82.063 -26.849 95.902 1.00 74.38 281 ASN A O 1
ATOM 2324 N N . LYS A 1 282 ? -80.978 -24.936 95.497 1.00 76.88 282 LYS A N 1
ATOM 2325 C CA . LYS A 1 282 ? -81.011 -24.447 96.887 1.00 76.88 282 LYS A CA 1
ATOM 2326 C C . LYS A 1 282 ? -82.439 -24.231 97.375 1.00 76.88 282 LYS A C 1
ATOM 2328 O O . LYS A 1 282 ? -82.776 -24.662 98.472 1.00 76.88 282 LYS A O 1
ATOM 2333 N N . THR A 1 283 ? -83.297 -23.610 96.568 1.00 73.81 283 THR A N 1
ATOM 2334 C CA . THR A 1 283 ? -84.720 -23.438 96.907 1.00 73.81 283 THR A CA 1
ATOM 2335 C C . THR A 1 283 ? -85.447 -24.779 96.987 1.00 73.81 283 THR A C 1
ATOM 2337 O O . THR A 1 283 ? -86.192 -25.003 97.938 1.00 73.81 283 THR A O 1
ATOM 2340 N N . GLN A 1 284 ? -85.166 -25.725 96.085 1.00 71.25 284 GLN A N 1
ATOM 2341 C CA . GLN A 1 284 ? -85.650 -27.104 96.216 1.00 71.25 284 GLN A CA 1
ATOM 2342 C C . GLN A 1 284 ? -85.143 -27.786 97.495 1.00 71.25 284 GLN A C 1
ATOM 2344 O O . GLN A 1 284 ? -85.915 -28.472 98.157 1.00 71.25 284 GLN A O 1
ATOM 2349 N N . GLN A 1 285 ? -83.888 -27.579 97.895 1.00 70.12 285 GLN A N 1
ATOM 2350 C CA . GLN A 1 285 ? -83.332 -28.118 99.141 1.00 70.12 285 GLN A CA 1
ATOM 2351 C C . GLN A 1 285 ? -83.951 -27.488 100.391 1.00 70.12 285 GLN A C 1
ATOM 2353 O O . GLN A 1 285 ? -84.183 -28.200 101.366 1.00 70.12 285 GLN A O 1
ATOM 2358 N N . VAL A 1 286 ? -84.289 -26.197 100.361 1.00 72.69 286 VAL A N 1
ATOM 2359 C CA . VAL A 1 286 ? -85.065 -25.545 101.428 1.00 72.69 286 VAL A CA 1
ATOM 2360 C C . VAL A 1 286 ? -86.462 -26.162 101.523 1.00 72.69 286 VAL A C 1
ATOM 2362 O O . VAL A 1 286 ? -86.857 -26.562 102.613 1.00 72.69 286 VAL A O 1
ATOM 2365 N N . ILE A 1 287 ? -87.155 -26.368 100.397 1.00 71.69 287 ILE A N 1
ATOM 2366 C CA . ILE A 1 287 ? -88.465 -27.046 100.362 1.00 71.69 287 ILE A CA 1
ATOM 2367 C C . ILE A 1 287 ? -88.361 -28.497 100.866 1.00 71.69 287 ILE A C 1
ATOM 2369 O O . ILE A 1 287 ? -89.226 -28.963 101.605 1.00 71.69 287 ILE A O 1
ATOM 2373 N N . ILE A 1 288 ? -87.299 -29.228 100.512 1.00 69.25 288 ILE A N 1
ATOM 2374 C CA . ILE A 1 288 ? -87.051 -30.590 101.012 1.00 69.25 288 ILE A CA 1
ATOM 2375 C C . ILE A 1 288 ? -86.818 -30.581 102.528 1.00 69.25 288 ILE A C 1
ATOM 2377 O O . ILE A 1 288 ? -87.376 -31.425 103.229 1.00 69.25 288 ILE A O 1
ATOM 2381 N N . ASN A 1 289 ? -86.043 -29.630 103.051 1.00 70.00 289 ASN A N 1
ATOM 2382 C CA . ASN A 1 289 ? -85.808 -29.487 104.489 1.00 70.00 289 ASN A CA 1
ATOM 2383 C C . ASN A 1 289 ? -87.083 -29.073 105.240 1.00 70.00 289 ASN A C 1
ATOM 2385 O O . ASN A 1 289 ? -87.341 -29.575 106.334 1.00 70.00 289 ASN A O 1
ATOM 2389 N N . GLU A 1 290 ? -87.923 -28.224 104.646 1.00 68.94 290 GLU A N 1
ATOM 2390 C CA . GLU A 1 290 ? -89.246 -27.890 105.175 1.00 68.94 290 GLU A CA 1
ATOM 2391 C C . GLU A 1 290 ? -90.175 -29.107 105.177 1.00 68.94 290 GLU A C 1
ATOM 2393 O O . GLU A 1 290 ? -90.818 -29.364 106.190 1.00 68.94 290 GLU A O 1
ATOM 2398 N N . LEU A 1 291 ? -90.183 -29.929 104.122 1.00 61.66 291 LEU A N 1
ATOM 2399 C CA . LEU A 1 291 ? -90.920 -31.199 104.078 1.00 61.66 291 LEU A CA 1
ATOM 2400 C C . LEU A 1 291 ? -90.393 -32.225 105.093 1.00 61.66 291 LEU A C 1
ATOM 2402 O O . LEU A 1 291 ? -91.177 -32.991 105.651 1.00 61.66 291 LEU A O 1
ATOM 2406 N N . GLN A 1 292 ? -89.088 -32.252 105.366 1.00 59.09 292 GLN A N 1
ATOM 2407 C CA . GLN A 1 292 ? -88.501 -33.094 106.414 1.00 59.09 292 GLN A CA 1
ATOM 2408 C C . GLN A 1 292 ? -88.842 -32.587 107.823 1.00 59.09 292 GLN A C 1
ATOM 2410 O O . GLN A 1 292 ? -89.111 -33.399 108.710 1.00 59.09 292 GLN A O 1
ATOM 2415 N N . ASN A 1 293 ? -88.918 -31.271 108.027 1.00 59.09 293 ASN A N 1
ATOM 2416 C CA . ASN A 1 293 ? -89.423 -30.674 109.265 1.00 59.09 293 ASN A CA 1
ATOM 2417 C C . ASN A 1 293 ? -90.937 -30.888 109.432 1.00 59.09 293 ASN A C 1
ATOM 2419 O O . ASN A 1 293 ? -91.393 -31.128 110.547 1.00 59.09 293 ASN A O 1
ATOM 2423 N N . TYR A 1 294 ? -91.700 -30.907 108.335 1.00 54.06 294 TYR A N 1
ATOM 2424 C CA . TYR A 1 294 ? -93.125 -31.254 108.323 1.00 54.06 294 TYR A CA 1
ATOM 2425 C C . TYR A 1 294 ? -93.368 -32.754 108.568 1.00 54.06 294 TYR A C 1
ATOM 2427 O O . TYR A 1 294 ? -94.371 -33.134 109.163 1.00 54.06 294 TYR A O 1
ATOM 2435 N N . LYS A 1 295 ? -92.436 -33.628 108.162 1.00 53.66 295 LYS A N 1
ATOM 2436 C CA . LYS A 1 295 ? -92.439 -35.048 108.556 1.00 53.66 295 LYS A CA 1
ATOM 2437 C C . LYS A 1 295 ? -92.076 -35.236 110.031 1.00 53.66 295 LYS A C 1
ATOM 2439 O O . LYS A 1 295 ? -92.697 -36.054 110.697 1.00 53.66 295 LYS A O 1
ATOM 2444 N N . LYS A 1 296 ? -91.156 -34.431 110.577 1.00 48.66 296 LYS A N 1
ATOM 2445 C CA . LYS A 1 296 ? -90.846 -34.417 112.019 1.00 48.66 296 LYS A CA 1
ATOM 2446 C C . LYS A 1 296 ? -91.989 -33.896 112.903 1.00 48.66 296 LYS A C 1
ATOM 2448 O O . LYS A 1 296 ? -91.988 -34.208 114.086 1.00 48.66 296 LYS A O 1
ATOM 2453 N N . SER A 1 297 ? -92.960 -33.152 112.365 1.00 42.41 297 SER A N 1
ATOM 2454 C CA . SER A 1 297 ? -94.144 -32.689 113.110 1.00 42.41 297 SER A CA 1
ATOM 2455 C C . SER A 1 297 ? -95.388 -33.574 112.937 1.00 42.41 297 SER A C 1
ATOM 2457 O O . SER A 1 297 ? -96.455 -33.218 113.437 1.00 42.41 297 SER A O 1
ATOM 2459 N N . LYS A 1 298 ? -95.280 -34.721 112.245 1.00 36.94 298 LYS A N 1
ATOM 2460 C CA . LYS A 1 298 ? -96.436 -35.569 111.911 1.00 36.94 298 LYS A CA 1
ATOM 2461 C C . LYS A 1 298 ? -96.169 -37.083 111.971 1.00 36.94 298 LYS A C 1
ATOM 2463 O O . LYS A 1 298 ? -96.709 -37.829 111.161 1.00 36.94 298 LYS A O 1
ATOM 2468 N N . GLU A 1 299 ? -95.367 -37.531 112.939 1.00 39.56 299 GLU A N 1
ATOM 2469 C CA . GLU A 1 299 ? -95.175 -38.957 113.280 1.00 39.56 299 GLU A CA 1
ATOM 2470 C C . GLU A 1 299 ? -95.330 -39.226 114.797 1.00 39.56 299 GLU A C 1
ATOM 2472 O O . GLU A 1 299 ? -94.628 -40.041 115.385 1.00 39.56 299 GLU A O 1
ATOM 2477 N N . GLU A 1 300 ? -96.308 -38.574 115.433 1.00 35.34 300 GLU A N 1
ATOM 2478 C CA . GLU A 1 300 ? -97.048 -39.142 116.570 1.00 35.34 300 GLU A CA 1
ATOM 2479 C C . GLU A 1 300 ? -98.467 -39.452 116.078 1.00 35.34 300 GLU A C 1
ATOM 2481 O O . GLU A 1 300 ? -99.344 -38.605 116.155 1.00 35.34 300 GLU A O 1
ATOM 2486 N N . GLU A 1 301 ? -98.646 -40.617 115.451 1.00 31.95 301 GLU A N 1
ATOM 2487 C CA . GLU A 1 301 ? -99.853 -41.465 115.480 1.00 31.95 301 GLU A CA 1
ATOM 2488 C C . GLU A 1 301 ? -99.828 -42.481 114.324 1.00 31.95 301 GLU A C 1
ATOM 2490 O O . GLU A 1 301 ? -99.905 -42.137 113.150 1.00 31.95 301 GLU A O 1
ATOM 2495 N N . GLY A 1 302 ? -99.785 -43.765 114.693 1.00 28.36 302 GLY A N 1
ATOM 2496 C CA . GLY A 1 302 ? -100.567 -44.805 114.021 1.00 28.36 302 GLY A CA 1
ATOM 2497 C C . GLY A 1 302 ? -100.058 -45.401 112.700 1.00 28.36 302 GLY A C 1
ATOM 2498 O O . GLY A 1 302 ? -100.407 -44.953 111.620 1.00 28.36 302 GLY A O 1
ATOM 2499 N N . GLY A 1 303 ? -99.416 -46.570 112.808 1.00 29.17 303 GLY A N 1
ATOM 2500 C CA . GLY A 1 303 ? -99.991 -47.818 112.277 1.00 29.17 303 GLY A CA 1
ATOM 2501 C C . GLY A 1 303 ? -99.993 -48.113 110.760 1.00 29.17 303 GLY A C 1
ATOM 2502 O O . GLY A 1 303 ? -100.843 -47.643 110.023 1.00 29.17 303 GLY A O 1
ATOM 2503 N N . LEU A 1 304 ? -99.182 -49.122 110.391 1.00 33.38 304 LEU A N 1
ATOM 2504 C CA . LEU A 1 304 ? -99.584 -50.380 109.709 1.00 33.38 304 LEU A CA 1
ATOM 2505 C C . LEU A 1 304 ? -100.217 -50.355 108.281 1.00 33.38 304 LEU A C 1
ATOM 2507 O O . LEU A 1 304 ? -101.366 -49.971 108.131 1.00 33.38 304 LEU A O 1
ATOM 2511 N N . ILE A 1 305 ? -99.529 -51.003 107.300 1.00 34.75 305 ILE A N 1
ATOM 2512 C CA . ILE A 1 305 ? -99.988 -52.117 106.392 1.00 34.75 305 ILE A CA 1
ATOM 2513 C C . ILE A 1 305 ? -99.558 -52.067 104.886 1.00 34.75 305 ILE A C 1
ATOM 2515 O O . ILE A 1 305 ? -100.042 -51.272 104.098 1.00 34.75 305 ILE A O 1
ATOM 2519 N N . ARG A 1 306 ? -98.731 -53.078 104.523 1.00 31.50 306 ARG A N 1
ATOM 2520 C CA . ARG A 1 306 ? -98.697 -54.032 103.361 1.00 31.50 306 ARG A CA 1
ATOM 2521 C C . ARG A 1 306 ? -98.433 -53.651 101.870 1.00 31.50 306 ARG A C 1
ATOM 2523 O O . ARG A 1 306 ? -99.282 -53.101 101.193 1.00 31.50 306 ARG A O 1
ATOM 2530 N N . ARG A 1 307 ? -97.365 -54.315 101.363 1.00 31.38 307 ARG A N 1
ATOM 2531 C CA . ARG A 1 307 ? -97.203 -55.276 100.216 1.00 31.38 307 ARG A CA 1
ATOM 2532 C C . ARG A 1 307 ? -97.382 -54.840 98.730 1.00 31.38 307 ARG A C 1
ATOM 2534 O O . ARG A 1 307 ? -98.515 -54.708 98.306 1.00 31.38 307 ARG A O 1
ATOM 2541 N N . TYR A 1 308 ? -96.243 -54.867 97.989 1.00 38.34 308 TYR A N 1
ATOM 2542 C CA . TYR A 1 308 ? -95.881 -55.454 96.645 1.00 38.34 308 TYR A CA 1
ATOM 2543 C C . TYR A 1 308 ? -96.829 -55.310 95.411 1.00 38.34 308 TYR A C 1
ATOM 2545 O O . TYR A 1 308 ? -98.021 -55.164 95.639 1.00 38.34 308 TYR A O 1
ATOM 2553 N N . PRO A 1 309 ? -96.390 -55.446 94.115 1.00 49.81 309 PRO A N 1
ATOM 2554 C CA . PRO A 1 309 ? -95.198 -56.153 93.584 1.00 49.81 309 PRO A CA 1
ATOM 2555 C C . PRO A 1 309 ? -94.399 -55.522 92.393 1.00 49.81 309 PRO A C 1
ATOM 2557 O O . PRO A 1 309 ? -94.826 -54.593 91.726 1.00 49.81 309 PRO A O 1
ATOM 2560 N N . VAL A 1 310 ? -93.208 -56.104 92.174 1.00 44.84 310 VAL A N 1
ATOM 2561 C CA . VAL A 1 310 ? -92.465 -56.467 90.932 1.00 44.84 310 VAL A CA 1
ATOM 2562 C C . VAL A 1 310 ? -92.933 -55.942 89.555 1.00 44.84 310 VAL A C 1
ATOM 2564 O O . VAL A 1 310 ? -94.076 -56.170 89.185 1.00 44.84 310 VAL A O 1
ATOM 2567 N N . MET A 1 311 ? -91.983 -55.438 88.740 1.00 32.16 311 MET A N 1
ATOM 2568 C CA . MET A 1 311 ? -91.688 -55.864 87.344 1.00 32.16 311 MET A CA 1
ATOM 2569 C C . MET A 1 311 ? -90.431 -55.144 86.790 1.00 32.16 311 MET A C 1
ATOM 2571 O O . MET A 1 311 ? -90.362 -53.920 86.783 1.00 32.16 311 MET A O 1
ATOM 2575 N N . ALA A 1 312 ? -89.454 -55.923 86.308 1.00 47.69 312 ALA A N 1
ATOM 2576 C CA . ALA A 1 312 ? -88.467 -55.527 85.284 1.00 47.69 312 ALA A CA 1
ATOM 2577 C C . ALA A 1 312 ? -89.103 -55.729 83.882 1.00 47.69 312 ALA A C 1
ATOM 2579 O O . ALA A 1 312 ? -90.107 -56.445 83.825 1.00 47.69 312 ALA A O 1
ATOM 2580 N N . PRO A 1 313 ? -88.616 -55.140 82.761 1.00 49.69 313 PRO A N 1
ATOM 2581 C CA . PRO A 1 313 ? -87.380 -55.552 82.048 1.00 49.69 313 PRO A CA 1
ATOM 2582 C C . PRO A 1 313 ? -86.550 -54.334 81.544 1.00 49.69 313 PRO A C 1
ATOM 2584 O O . PRO A 1 313 ? -87.063 -53.229 81.457 1.00 49.69 313 PRO A O 1
ATOM 2587 N N . ALA A 1 314 ? -85.226 -54.372 81.375 1.00 35.91 314 ALA A N 1
ATOM 2588 C CA . ALA A 1 314 ? -84.361 -55.137 80.466 1.00 35.91 314 ALA A CA 1
ATOM 2589 C C . ALA A 1 314 ? -84.192 -54.533 79.045 1.00 35.91 314 ALA A C 1
ATOM 2591 O O . ALA A 1 314 ? -85.164 -54.279 78.345 1.00 35.91 314 ALA A O 1
ATOM 2592 N N . TYR A 1 315 ? -82.909 -54.458 78.654 1.00 38.38 315 TYR A N 1
ATOM 2593 C CA . TYR A 1 315 ? -82.311 -54.563 77.312 1.00 38.38 315 TYR A CA 1
ATOM 2594 C C . TYR A 1 315 ? -81.921 -53.329 76.466 1.00 38.38 315 TYR A C 1
ATOM 2596 O O . TYR A 1 315 ? -82.763 -52.598 75.970 1.00 38.38 315 TYR A O 1
ATOM 2604 N N . MET A 1 316 ? -80.601 -53.329 76.170 1.00 33.69 316 MET A N 1
ATOM 2605 C CA . MET A 1 316 ? -79.932 -53.113 74.862 1.00 33.69 316 MET A CA 1
ATOM 2606 C C . MET A 1 316 ? -79.867 -51.670 74.339 1.00 33.69 316 MET A C 1
ATOM 2608 O O . MET A 1 316 ? -80.823 -50.927 74.460 1.00 33.69 316 MET A O 1
ATOM 2612 N N . THR A 1 317 ? -78.808 -51.147 73.713 1.00 38.16 317 THR A N 1
ATOM 2613 C CA . THR A 1 317 ? -77.529 -51.604 73.100 1.00 38.16 317 THR A CA 1
ATOM 2614 C C . THR A 1 317 ? -76.854 -50.291 72.654 1.00 38.16 317 THR A C 1
ATOM 2616 O O . THR A 1 317 ? -77.575 -49.374 72.280 1.00 38.16 317 THR A O 1
ATOM 2619 N N . GLY A 1 318 ? -75.553 -50.017 72.733 1.00 37.34 318 GLY A N 1
ATOM 2620 C CA . GLY A 1 318 ? -74.355 -50.645 72.150 1.00 37.34 318 GLY A CA 1
ATOM 2621 C C . GLY A 1 318 ? -73.338 -49.483 71.996 1.00 37.34 318 GLY A C 1
ATOM 2622 O O . GLY A 1 318 ? -73.744 -48.373 71.678 1.00 37.34 318 GLY A O 1
ATOM 2623 N N . LEU A 1 319 ? -72.103 -49.537 72.502 1.00 40.03 319 LEU A N 1
ATOM 2624 C CA . LEU A 1 319 ? -70.896 -50.185 71.958 1.00 40.03 319 LEU A CA 1
ATOM 2625 C C . LEU A 1 319 ? -70.534 -49.803 70.507 1.00 40.03 319 LEU A C 1
ATOM 2627 O O . LEU A 1 319 ? -71.085 -50.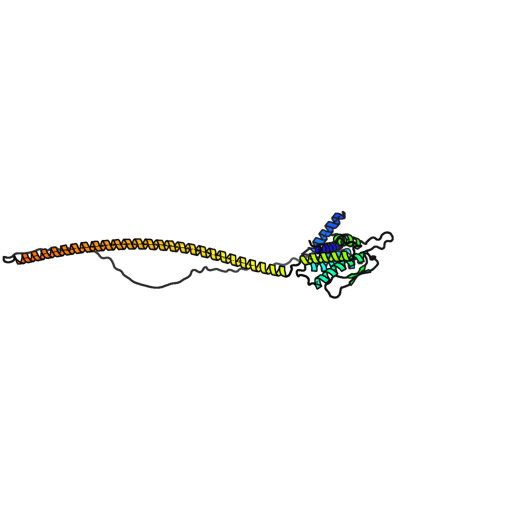378 69.576 1.00 40.03 319 LEU A O 1
ATOM 2631 N N . ALA A 1 320 ? -69.559 -48.890 70.363 1.00 39.91 320 ALA A N 1
ATOM 2632 C CA . ALA A 1 320 ? -68.415 -48.868 69.418 1.00 39.91 320 ALA A CA 1
ATOM 2633 C C . ALA A 1 320 ? -67.783 -47.454 69.459 1.00 39.91 320 ALA A C 1
ATOM 2635 O O . ALA A 1 320 ? -68.525 -46.484 69.405 1.00 39.91 320 ALA A O 1
ATOM 2636 N N . GLY A 1 321 ? -66.480 -47.167 69.548 1.00 37.75 321 GLY A N 1
ATOM 2637 C CA . GLY A 1 321 ? -65.192 -47.865 69.707 1.00 37.75 321 GLY A CA 1
ATOM 2638 C C . GLY A 1 321 ? -64.127 -46.735 69.825 1.00 37.75 321 GLY A C 1
ATOM 2639 O O . GLY A 1 321 ? -64.305 -45.692 69.205 1.00 37.75 321 GLY A O 1
ATOM 2640 N N . ILE A 1 322 ? -63.216 -46.703 70.813 1.00 40.53 322 ILE A N 1
ATOM 2641 C CA . ILE A 1 322 ? -61.787 -47.130 70.774 1.00 40.53 322 ILE A CA 1
ATOM 2642 C C . ILE A 1 322 ? -61.115 -46.850 69.398 1.00 40.53 322 ILE A C 1
ATOM 2644 O O . ILE A 1 322 ? -61.635 -47.323 68.398 1.00 40.53 322 ILE A O 1
ATOM 2648 N N . LEU A 1 323 ? -60.034 -46.070 69.206 1.00 39.06 323 LEU A N 1
ATOM 2649 C CA . LEU A 1 323 ? -58.634 -46.094 69.708 1.00 39.06 323 LEU A CA 1
ATOM 2650 C C . LEU A 1 323 ? -57.980 -44.705 69.407 1.00 39.06 323 LEU A C 1
ATOM 2652 O O . LEU A 1 323 ? -58.356 -44.078 68.424 1.00 39.06 323 LEU A O 1
ATOM 2656 N N . GLN A 1 324 ? -57.120 -44.098 70.252 1.00 42.16 324 GLN A N 1
ATOM 2657 C CA . GLN A 1 324 ? -55.648 -44.318 70.368 1.00 42.16 324 GLN A CA 1
ATOM 2658 C C . GLN A 1 324 ? -54.884 -44.090 69.034 1.00 42.16 324 GLN A C 1
ATOM 2660 O O . GLN A 1 324 ? -55.324 -44.569 68.006 1.00 42.16 324 GLN A O 1
ATOM 2665 N N . GLN A 1 325 ? -53.704 -43.465 68.920 1.00 38.50 325 GLN A N 1
ATOM 2666 C CA . GLN A 1 325 ? -52.690 -42.958 69.852 1.00 38.50 325 GLN A CA 1
ATOM 2667 C C . GLN A 1 325 ? -51.570 -42.269 69.019 1.00 38.50 325 GLN A C 1
ATOM 2669 O O . GLN A 1 325 ? -51.352 -42.649 67.878 1.00 38.50 325 GLN A O 1
ATOM 2674 N N . ARG A 1 326 ? -50.814 -41.358 69.655 1.00 34.31 326 ARG A N 1
ATOM 2675 C CA . ARG A 1 326 ? -49.337 -41.164 69.599 1.00 34.31 326 ARG A CA 1
ATOM 2676 C C . ARG A 1 326 ? -48.542 -41.047 68.275 1.00 34.31 326 ARG A C 1
ATOM 2678 O O . ARG A 1 326 ? -48.523 -41.951 67.458 1.00 34.31 326 ARG A O 1
ATOM 2685 N N . GLY A 1 327 ? -47.595 -40.096 68.330 1.00 33.12 327 GLY A N 1
ATOM 2686 C CA . GLY A 1 327 ? -46.174 -40.295 67.969 1.00 33.12 327 GLY A CA 1
ATOM 2687 C C . GLY A 1 327 ? -45.777 -39.705 66.612 1.00 33.12 327 GLY A C 1
ATOM 2688 O O . GLY A 1 327 ? -46.247 -40.164 65.589 1.00 33.12 327 GLY A O 1
ATOM 2689 N N . ALA A 1 328 ? -45.060 -38.582 66.544 1.00 37.66 328 ALA A N 1
ATOM 2690 C CA . ALA A 1 328 ? -43.614 -38.418 66.756 1.00 37.66 328 ALA A CA 1
ATOM 2691 C C . ALA A 1 328 ? -42.718 -38.940 65.602 1.00 37.66 328 ALA A C 1
ATOM 2693 O O . ALA A 1 328 ? -42.570 -40.137 65.397 1.00 37.66 328 ALA A O 1
ATOM 2694 N N . THR A 1 329 ? -42.006 -37.977 64.998 1.00 42.22 329 THR A N 1
ATOM 2695 C CA . THR A 1 329 ? -40.626 -38.022 64.462 1.00 42.22 329 THR A CA 1
ATOM 2696 C C . THR A 1 329 ? -40.277 -38.718 63.131 1.00 42.22 329 THR A C 1
ATOM 2698 O O . THR A 1 329 ? -40.533 -39.895 62.922 1.00 42.22 329 THR A O 1
ATOM 2701 N N . ASN A 1 330 ? -39.479 -37.951 62.366 1.00 37.12 330 ASN A N 1
ATOM 2702 C CA . ASN A 1 330 ? -38.371 -38.303 61.460 1.00 37.12 330 ASN A CA 1
ATOM 2703 C C . ASN A 1 330 ? -38.602 -38.438 59.938 1.00 37.12 330 ASN A C 1
ATOM 2705 O O . ASN A 1 330 ? -39.074 -39.446 59.433 1.00 37.12 330 ASN A O 1
ATOM 2709 N N . ALA A 1 331 ? -38.110 -37.402 59.241 1.00 41.03 331 ALA A N 1
ATOM 2710 C CA . ALA A 1 331 ? -37.007 -37.402 58.265 1.00 41.03 331 ALA A CA 1
ATOM 2711 C C . ALA A 1 331 ? -36.964 -38.438 57.121 1.00 41.03 331 ALA A C 1
ATOM 2713 O O . ALA A 1 331 ? -36.849 -39.636 57.362 1.00 41.03 331 ALA A O 1
ATOM 2714 N N . ARG A 1 332 ? -36.860 -37.913 55.885 1.00 39.56 332 ARG A N 1
ATOM 2715 C CA . ARG A 1 332 ? -36.033 -38.357 54.726 1.00 39.56 332 ARG A CA 1
ATOM 2716 C C . ARG A 1 332 ? -36.293 -37.358 53.579 1.00 39.56 332 ARG A C 1
ATOM 2718 O O . ARG A 1 332 ? -37.425 -37.234 53.141 1.00 39.56 332 ARG A O 1
ATOM 2725 N N . PHE A 1 333 ? -35.389 -36.430 53.247 1.00 41.66 333 PHE A N 1
ATOM 2726 C CA . PHE A 1 333 ? -34.268 -36.595 52.301 1.00 41.66 333 PHE A CA 1
ATOM 2727 C C . PHE A 1 333 ? -34.576 -37.553 51.141 1.00 41.66 333 PHE A C 1
ATOM 2729 O O . PHE A 1 333 ? -34.605 -38.752 51.376 1.00 41.66 333 PHE A O 1
ATOM 2736 N N . PHE A 1 334 ? -34.768 -37.021 49.924 1.00 46.25 334 PHE A N 1
ATOM 2737 C CA . PHE A 1 334 ? -33.962 -37.306 48.721 1.00 46.25 334 PHE A CA 1
ATOM 2738 C C . PHE A 1 334 ? -34.228 -36.245 47.623 1.00 46.25 334 PHE A C 1
ATOM 2740 O O . PHE A 1 334 ? -35.305 -35.647 47.610 1.00 46.25 334 PHE A O 1
ATOM 2747 N N . PRO A 1 335 ? -33.245 -35.973 46.741 1.00 50.88 335 PRO A N 1
ATOM 2748 C CA . PRO A 1 335 ? -33.263 -34.885 45.770 1.00 50.88 335 PRO A CA 1
ATOM 2749 C C . PRO A 1 335 ? -33.807 -35.324 44.404 1.00 50.88 335 PRO A C 1
ATOM 2751 O O . PRO A 1 335 ? -33.688 -36.485 44.015 1.00 50.88 335 PRO A O 1
ATOM 2754 N N . ILE A 1 336 ? -34.314 -34.360 43.636 1.00 41.50 336 ILE A N 1
ATOM 2755 C CA . ILE A 1 336 ? -34.499 -34.489 42.189 1.00 41.50 336 ILE A CA 1
ATOM 2756 C C . ILE A 1 336 ? -33.238 -33.920 41.528 1.00 41.50 336 ILE A C 1
ATOM 2758 O O . ILE A 1 336 ? -32.975 -32.723 41.609 1.00 41.50 336 ILE A O 1
ATOM 2762 N N . VAL A 1 337 ? -32.449 -34.795 40.903 1.00 52.03 337 VAL A N 1
ATOM 2763 C CA . VAL A 1 337 ? -31.375 -34.444 39.962 1.00 52.03 337 VAL A CA 1
ATOM 2764 C C . VAL A 1 337 ? -31.856 -34.824 38.558 1.00 52.03 337 VAL A C 1
ATOM 2766 O O . VAL A 1 337 ? -32.337 -35.946 38.388 1.00 52.03 337 VAL A O 1
ATOM 2769 N N . PRO A 1 338 ? -31.712 -33.957 37.542 1.00 45.69 338 PRO A N 1
ATOM 2770 C CA . PRO A 1 338 ? -31.850 -34.362 36.150 1.00 45.69 338 PRO A CA 1
ATOM 2771 C C . PRO A 1 338 ? -30.578 -35.084 35.676 1.00 45.69 338 PRO A C 1
ATOM 2773 O O . PRO A 1 338 ? -29.475 -34.542 35.755 1.00 45.69 338 PRO A O 1
ATOM 2776 N N . GLN A 1 339 ? -30.734 -36.314 35.178 1.00 44.28 339 GLN A N 1
ATOM 2777 C CA . GLN A 1 339 ? -29.676 -37.045 34.480 1.00 44.28 339 GLN A CA 1
ATOM 2778 C C . GLN A 1 339 ? -29.516 -36.520 33.050 1.00 44.28 339 GLN A C 1
ATOM 2780 O O . GLN A 1 339 ? -30.428 -36.596 32.231 1.00 44.28 339 GLN A O 1
ATOM 2785 N N . ILE A 1 340 ? -28.307 -36.040 32.768 1.00 44.12 340 ILE A N 1
ATOM 2786 C CA . ILE A 1 340 ? -27.707 -35.951 31.439 1.00 44.12 340 ILE A CA 1
ATOM 2787 C C . ILE A 1 340 ? -27.151 -37.343 31.116 1.00 44.12 340 ILE A C 1
ATOM 2789 O O . ILE A 1 340 ? -26.358 -37.879 31.891 1.00 44.12 340 ILE A O 1
ATOM 2793 N N . THR A 1 341 ? -27.532 -37.922 29.980 1.00 44.47 341 THR A N 1
ATOM 2794 C CA . THR A 1 341 ? -26.823 -39.061 29.380 1.00 44.47 341 THR A CA 1
ATOM 2795 C C . THR A 1 341 ? -25.904 -38.570 28.263 1.00 44.47 341 THR A C 1
ATOM 2797 O O . THR A 1 341 ? -26.374 -37.842 27.387 1.00 44.47 341 THR A O 1
ATOM 2800 N N . PRO A 1 342 ? -24.631 -38.995 28.234 1.00 47.47 342 PRO A N 1
ATOM 2801 C CA . PRO A 1 342 ? -23.781 -38.894 27.060 1.00 47.47 342 PRO A CA 1
ATOM 2802 C C . PRO A 1 342 ? -23.904 -40.173 26.218 1.00 47.47 342 PRO A C 1
ATOM 2804 O O . PRO A 1 342 ? -23.871 -41.279 26.755 1.00 47.47 342 PRO A O 1
ATOM 2807 N N . SER A 1 343 ? -23.985 -40.041 24.895 1.00 37.66 343 SER A N 1
ATOM 2808 C CA . SER A 1 343 ? -23.595 -41.127 23.991 1.00 37.66 343 SER A CA 1
ATOM 2809 C C . SER A 1 343 ? -22.800 -40.569 22.819 1.00 37.66 343 SER A C 1
ATOM 2811 O O . SER A 1 343 ? -23.318 -39.864 21.956 1.00 37.66 343 SER A O 1
ATOM 2813 N N . SER A 1 344 ? -21.522 -40.906 22.844 1.00 39.12 344 SER A N 1
ATOM 2814 C CA . SER A 1 344 ? -20.564 -40.893 21.751 1.00 39.12 344 SER A CA 1
ATOM 2815 C C . SER A 1 344 ? -20.962 -41.848 20.620 1.00 39.12 344 SER A C 1
ATOM 2817 O O . SER A 1 344 ? -21.313 -42.995 20.882 1.00 39.12 344 SER A O 1
ATOM 2819 N N . SER A 1 345 ? -20.839 -41.388 19.379 1.00 38.97 345 SER A N 1
ATOM 2820 C CA . SER A 1 345 ? -20.397 -42.155 18.196 1.00 38.97 345 SER A CA 1
ATOM 2821 C C . SER A 1 345 ? -19.974 -41.103 17.158 1.00 38.97 345 SER A C 1
ATOM 2823 O O . SER A 1 345 ? -20.706 -40.150 16.909 1.00 38.97 345 SER A O 1
ATOM 2825 N N . GLU A 1 346 ? -18.683 -40.980 16.846 1.00 36.28 346 GLU A N 1
ATOM 2826 C CA . GLU A 1 346 ? -17.970 -41.766 15.825 1.00 36.28 346 GLU A CA 1
ATOM 2827 C C . GLU A 1 346 ? -18.607 -41.644 14.431 1.00 36.28 346 GLU A C 1
ATOM 2829 O O . GLU A 1 346 ? -19.550 -42.348 14.102 1.00 36.28 346 GLU A O 1
ATOM 2834 N N . ASN A 1 347 ? -18.037 -40.753 13.615 1.00 36.75 347 ASN A N 1
ATOM 2835 C CA . ASN A 1 347 ? -17.910 -40.891 12.161 1.00 36.75 347 ASN A CA 1
ATOM 2836 C C . ASN A 1 347 ? -16.428 -40.582 11.879 1.00 36.75 347 ASN A C 1
ATOM 2838 O O . ASN A 1 347 ? -15.984 -39.462 12.119 1.00 36.75 347 ASN A O 1
ATOM 2842 N N . VAL A 1 348 ? -15.579 -41.605 11.769 1.00 42.28 348 VAL A N 1
ATOM 2843 C CA . VAL A 1 348 ? -15.259 -42.351 10.536 1.00 42.28 348 VAL A CA 1
ATOM 2844 C C . VAL A 1 348 ? -14.539 -41.456 9.522 1.00 42.28 348 VAL A C 1
ATOM 2846 O O . VAL A 1 348 ? -15.142 -40.683 8.782 1.00 42.28 348 VAL A O 1
ATOM 2849 N N . VAL A 1 349 ? -13.213 -41.591 9.555 1.00 40.44 349 VAL A N 1
ATOM 2850 C CA . VAL A 1 349 ? -12.267 -41.385 8.452 1.00 40.44 349 VAL A CA 1
ATOM 2851 C C . VAL A 1 349 ? -11.973 -42.779 7.875 1.00 40.44 349 VAL A C 1
ATOM 2853 O O . VAL A 1 349 ? -12.063 -43.745 8.631 1.00 40.44 349 VAL A O 1
ATOM 2856 N N . GLU A 1 350 ? -11.574 -42.825 6.596 1.00 39.66 350 GLU A N 1
ATOM 2857 C CA . GLU A 1 350 ? -11.139 -43.980 5.772 1.00 39.66 350 GLU A CA 1
ATOM 2858 C C . GLU A 1 350 ? -12.271 -44.664 4.981 1.00 39.66 350 GLU A C 1
ATOM 2860 O O . GLU A 1 350 ? -13.328 -44.951 5.527 1.00 39.66 350 GLU A O 1
ATOM 2865 N N . ASP A 1 351 ? -12.157 -44.984 3.691 1.00 37.41 351 ASP A N 1
ATOM 2866 C CA . ASP A 1 351 ? -11.140 -44.793 2.643 1.00 37.41 351 ASP A CA 1
ATOM 2867 C C . ASP A 1 351 ? -11.781 -45.302 1.327 1.00 37.41 351 ASP A C 1
ATOM 2869 O O . ASP A 1 351 ? -12.743 -46.065 1.390 1.00 37.41 351 ASP A O 1
ATOM 2873 N N . GLU A 1 352 ? -11.274 -44.884 0.165 1.00 36.41 352 GLU A N 1
ATOM 2874 C CA . GLU A 1 352 ? -11.114 -45.710 -1.053 1.00 36.41 352 GLU A CA 1
ATOM 2875 C C . GLU A 1 352 ? -10.599 -44.839 -2.221 1.00 36.41 352 GLU A C 1
ATOM 2877 O O . GLU A 1 352 ? -11.358 -44.293 -3.015 1.00 36.41 352 GLU A O 1
ATOM 2882 N N . THR A 1 353 ? -9.280 -44.610 -2.207 1.00 51.94 353 THR A N 1
ATOM 2883 C CA . THR A 1 353 ? -8.245 -45.031 -3.191 1.00 51.94 353 THR A CA 1
ATOM 2884 C C . THR A 1 353 ? -8.576 -45.130 -4.722 1.00 51.94 353 THR A C 1
ATOM 2886 O O . THR A 1 353 ? -9.598 -44.633 -5.180 1.00 51.94 353 THR A O 1
ATOM 2889 N N . PRO A 1 354 ? -7.647 -45.567 -5.614 1.00 51.72 354 PRO A N 1
ATOM 2890 C CA . PRO A 1 354 ? -7.222 -44.762 -6.758 1.00 51.72 354 PRO A CA 1
ATOM 2891 C C . PRO A 1 354 ? -7.592 -45.410 -8.108 1.00 51.72 354 PRO A C 1
ATOM 2893 O O . PRO A 1 354 ? -7.855 -46.604 -8.212 1.00 51.72 354 PRO A O 1
ATOM 2896 N N . SER A 1 355 ? -7.494 -44.653 -9.199 1.00 41.50 355 SER A N 1
ATOM 2897 C CA . SER A 1 355 ? -7.473 -45.235 -10.544 1.00 41.50 355 SER A CA 1
ATOM 2898 C C . SER A 1 355 ? -6.274 -44.720 -11.332 1.00 41.50 355 SER A C 1
ATOM 2900 O O . SER A 1 355 ? -6.269 -43.596 -11.831 1.00 41.50 355 SER A O 1
ATOM 2902 N N . LEU A 1 356 ? -5.267 -45.582 -11.449 1.00 58.38 356 LEU A N 1
ATOM 2903 C CA . LEU A 1 356 ? -4.314 -45.620 -12.552 1.00 58.38 356 LEU A CA 1
ATOM 2904 C C . LEU A 1 356 ? -4.594 -46.910 -13.333 1.00 58.38 356 LEU A C 1
ATOM 2906 O O . LEU A 1 356 ? -4.696 -47.961 -12.702 1.00 58.38 356 LEU A O 1
ATOM 2910 N N . ILE A 1 357 ? -4.684 -46.821 -14.669 1.00 50.62 357 ILE A N 1
ATOM 2911 C CA . ILE A 1 357 ? -3.942 -47.619 -15.678 1.00 50.62 357 ILE A CA 1
ATOM 2912 C C . ILE A 1 357 ? -4.608 -47.515 -17.080 1.00 50.62 357 ILE A C 1
ATOM 2914 O O . ILE A 1 357 ? -5.805 -47.751 -17.216 1.00 50.62 357 ILE A O 1
ATOM 2918 N N . ASN A 1 358 ? -3.746 -47.267 -18.086 1.00 45.53 358 ASN A N 1
ATOM 2919 C CA . ASN A 1 358 ? -3.847 -47.405 -19.560 1.00 45.53 358 ASN A CA 1
ATOM 2920 C C . ASN A 1 358 ? -4.654 -46.366 -20.368 1.00 45.53 358 ASN A C 1
ATOM 2922 O O . ASN A 1 358 ? -5.874 -46.450 -20.446 1.00 45.53 358 ASN A O 1
ATOM 2926 N N . GLU A 1 359 ? -3.971 -45.436 -21.051 1.00 44.75 359 GLU A N 1
ATOM 2927 C CA . GLU A 1 359 ? -3.299 -45.603 -22.363 1.00 44.75 359 GLU A CA 1
ATOM 2928 C C . GLU A 1 359 ? -2.163 -44.582 -22.539 1.00 44.75 359 GLU A C 1
ATOM 2930 O O . GLU A 1 359 ? -2.296 -43.457 -21.998 1.00 44.75 359 GLU A O 1
#

pLDDT: mean 80.6, std 20.61, range [28.36, 98.25]

Secondary structure (DSSP, 8-state):
--HHHHHHHHHHHHHHHHHHHS--SS-S----SHHHHHHHHHHHHHHHHH-SSS-HHHHHHHHHHHHTSS-GGGHHHHHHHHHHHHHHHHHHT--SPPPHHHHHHHHHHHHHHHHHHHHHHHSBTTSEEEEE---SSSS--EEEEE-SB---TT--PBPHHHHHIIIIIITTTT--TT--HHHHHHHHHHHHHHHHHHS--HHHHHHHHHHHHHHHHHHHHHHHHHHHHHHHHHHHHHHHHHHHHHHHHHHHHHHHHHHHHHHHHHHHHHHHHHHHHHHHHHHHHHHHHHHHHHHHTS-SS------------------------------------PPPPP-----------------

Radius of gyration: 58.71 Å; chains: 1; bounding box: 126×75×154 Å

Foldseek 3Di:
DAVLVLQLLLLLLLLLVLLQPAPFPDRPDDDDPPVVSSVSSSVSSVCLPPDPPDPSLVVSVVSLCRRCVVPPQCSVVSVLSSLQSVVSSVLLPDQDFDDPVRLVLQLVQQLQVVVQLLVLQVAEQVDWDWGWGRDPDPDTDIDIHGGFWHPDPPDRDGHSSNVSCQPRRQVSLVHDSPRDSVSSSVSSNVRSVRSSVVHQDPVNVVVVVVVVVVVVVVVVVVVVVVVVVVVVVVVVVVVVVVVVVVVVVVVVVVVVVVVVVVVVVVVVVVVVVVVVVVVVVVVVVVVVVVVVVVVVVPPPDDDDDDDDDDDDDDDDDDDDDDDDDDDDDDDDDDDDDDDDDDDDDDDDDDDDDDDDDDD

Organism: NCBI:txid463

Sequence (359 aa):
MTRLEELIYSLATVIVRYHDAQRVPRKLVDENDPTVLKEKSRESAKKIIQNTEVNFDIRLKELIVACTADYADRKPFLSFLLHEITFLKAQLDRKVPYSPEELGLYRQQIIQLLLDFQQLLKVSKDKVFKVTHSSFTDEPLRIELNGLMNNSWFENSYCNSGLLIMDEVLDKCRLSIKSSPEAIKNYAYDLCEEHEKTLPNKENLRLKEELQQKEETAEKEKAQREKAEKENLELKEKLKELEETAEREKTAREKLEKEKSEIEAQLLEKDTKLQEAEEKNKTQQVIINELQNYKKSKEEEGGLIRRYPVMAPAYMTGLAGILQQRGATNARFFPIVPQITPSSSENVVEDETPSLINE